Protein AF-0000000066324203 (afdb_homodimer)

InterPro domains:
  IPR049973 STY0301-like [NF042415] (5-132)

Nearest PDB structures (foldseek):
  3k44-assembly4_D  TM=3.361E-01  e=8.689E+00  Drosophila melanogaster
  5fgo-assembly3_F  TM=3.569E-01  e=8.234E+00  Drosophila melanogaster
  7ajt-assembly1_UQ  TM=2.286E-01  e=5.074E+00  Saccharomyces cerevisiae S288C
  1y8c-assembly1_A  TM=1.439E-01  e=4.556E+00  Clostridium acetobutylicum ATCC 824
  3k44-assembly4_D  TM=3.361E-01  e=8.680E+00  Drosophila melanogaster

Solvent-accessible surface area (backbone atoms only — not comparable to full-atom values): 17402 Å² total; per-residue (Å²): 134,85,81,77,80,78,79,78,79,79,77,79,75,77,73,72,65,78,76,75,71,77,65,49,65,70,68,67,57,44,45,23,45,30,42,48,63,56,60,91,84,45,45,56,38,62,29,77,33,79,23,44,39,57,50,76,43,41,32,69,44,60,61,74,64,38,71,72,40,95,69,61,63,62,59,73,61,74,43,76,46,77,54,88,55,26,37,39,39,30,38,74,41,60,84,76,60,81,69,47,39,29,40,34,38,35,29,50,71,45,70,31,34,37,32,38,73,55,60,76,79,42,35,36,34,38,39,39,37,44,26,41,99,88,62,47,71,50,92,76,53,94,58,70,58,48,62,44,31,58,136,86,81,77,79,78,80,79,79,80,78,78,75,76,71,73,65,78,75,75,72,76,64,47,66,69,67,68,55,43,46,25,45,30,42,48,62,55,61,9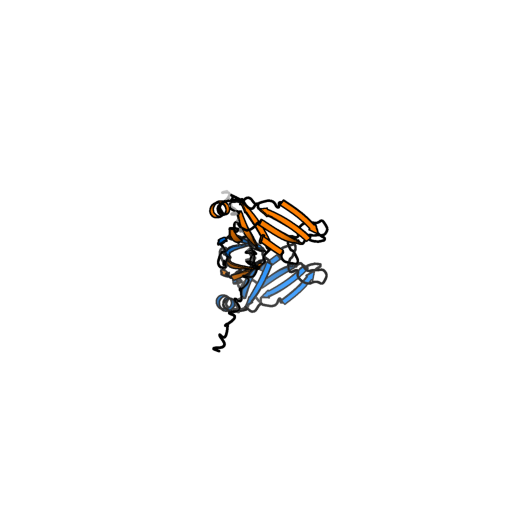2,86,45,45,55,38,62,27,78,32,81,22,44,39,58,48,75,44,40,31,70,44,60,61,73,64,38,70,71,41,97,68,62,64,62,59,74,60,74,44,76,45,75,55,89,55,28,38,37,38,28,38,75,42,58,82,78,60,80,69,48,37,27,42,35,38,35,29,49,72,45,68,32,34,40,34,37,75,53,61,76,77,42,36,35,34,39,38,38,37,44,25,42,97,87,62,47,71,50,92,76,54,95,58,69,56,49,61,45,28,58

Foldseek 3Di:
DPPPPPPPDPPPPPPPPPPPQPKDDDDQKDWDWAWDDDDPPDDDDIDIDIWGWADKFKAWADPVVQVPDPHGDGDAFPDWDDDQQKIKGKHFDDLPDPIKMKMWIDTPPDPDIDMDTDDSSWTMKMKMAGHDPVRHGDPDDPDHIDIMID/DPPPPPPPPPPPPPPPPPPPQPKDDDDQKDWDWAWDDDDPPDDDDIDIDIWGWADKFKAWADPVVQVPDPHGDGDAFPDWDDDQQKIKGKHFDDLPDPIKMKMWIDTPPDPDIDMDTDDSSWTMKMKMAGHDPVRHGDPDDPDHIDIMID

Structure (mmCIF, N/CA/C/O backbone):
data_AF-0000000066324203-model_v1
#
loop_
_entity.id
_entity.type
_entity.pdbx_description
1 polymer "Uncharacterized 16.3 kDa protein in trpG 5'region"
#
loop_
_atom_site.group_PDB
_atom_site.id
_atom_site.type_symbol
_atom_site.label_atom_id
_atom_site.label_alt_id
_atom_site.label_comp_id
_atom_site.label_asym_id
_atom_site.label_entity_id
_atom_site.label_seq_id
_atom_site.pdbx_PDB_ins_code
_atom_site.Cartn_x
_atom_site.Cartn_y
_atom_site.Cartn_z
_atom_site.occupancy
_atom_site.B_iso_or_equiv
_atom_site.auth_seq_id
_atom_site.auth_comp_id
_atom_site.auth_asym_id
_atom_site.auth_atom_id
_atom_site.pdbx_PDB_model_num
ATOM 1 N N . MET A 1 1 ? 16.125 84.5 -13.047 1 41.75 1 MET A N 1
ATOM 2 C CA . MET A 1 1 ? 15.219 83.625 -12.289 1 41.75 1 MET A CA 1
ATOM 3 C C . MET A 1 1 ? 15.516 82.125 -12.531 1 41.75 1 MET A C 1
ATOM 5 O O . MET A 1 1 ? 15.422 81.688 -13.664 1 41.75 1 MET A O 1
ATOM 9 N N . LEU A 1 2 ? 16.5 81.562 -11.719 1 54.34 2 LEU A N 1
ATOM 10 C CA . LEU A 1 2 ? 17 80.188 -11.695 1 54.34 2 LEU A CA 1
ATOM 11 C C . LEU A 1 2 ? 15.898 79.188 -11.312 1 54.34 2 LEU A C 1
ATOM 13 O O . LEU A 1 2 ? 15.297 79.312 -10.242 1 54.34 2 LEU A O 1
ATOM 17 N N . ARG A 1 3 ? 15.188 78.625 -12.352 1 59.28 3 ARG A N 1
ATOM 18 C CA . ARG A 1 3 ? 14.164 77.625 -12.148 1 59.28 3 ARG A CA 1
ATOM 19 C C . ARG A 1 3 ? 14.742 76.375 -11.422 1 59.28 3 ARG A C 1
ATOM 21 O O . ARG A 1 3 ? 15.711 75.812 -11.891 1 59.28 3 ARG A O 1
ATOM 28 N N . THR A 1 4 ? 14.641 76.312 -10.055 1 63.25 4 THR A N 1
ATOM 29 C CA . THR A 1 4 ? 15 75.188 -9.242 1 63.25 4 THR A CA 1
ATOM 30 C C . THR A 1 4 ? 14.172 73.938 -9.656 1 63.25 4 THR A C 1
ATOM 32 O O . THR A 1 4 ? 12.938 74 -9.602 1 63.25 4 THR A O 1
ATOM 35 N N . LEU A 1 5 ? 14.695 73.125 -10.492 1 61.81 5 LEU A N 1
ATOM 36 C CA . LEU A 1 5 ? 14.078 71.812 -10.836 1 61.81 5 LEU A CA 1
ATOM 37 C C . LEU A 1 5 ? 13.961 70.938 -9.602 1 61.81 5 LEU A C 1
ATOM 39 O O . LEU A 1 5 ? 14.977 70.562 -9.008 1 61.81 5 LEU A O 1
ATOM 43 N N . ILE A 1 6 ? 12.766 71 -8.953 1 60.78 6 ILE A N 1
ATOM 44 C CA . ILE A 1 6 ? 12.5 70.125 -7.832 1 60.78 6 ILE A CA 1
ATOM 45 C C . ILE A 1 6 ? 12.391 68.688 -8.328 1 60.78 6 ILE A C 1
ATOM 47 O O . ILE A 1 6 ? 11.531 68.375 -9.141 1 60.78 6 ILE A O 1
ATOM 51 N N . LEU A 1 7 ? 13.469 67.938 -8.234 1 60.72 7 LEU A N 1
ATOM 52 C CA . LEU A 1 7 ? 13.469 66.5 -8.484 1 60.72 7 LEU A CA 1
ATOM 53 C C . LEU A 1 7 ? 12.578 65.75 -7.484 1 60.72 7 LEU A C 1
ATOM 55 O O . LEU A 1 7 ? 12.859 65.75 -6.285 1 60.72 7 LEU A O 1
ATOM 59 N N . LEU A 1 8 ? 11.273 65.625 -7.906 1 59.91 8 LEU A N 1
ATOM 60 C CA . LEU A 1 8 ? 10.352 64.75 -7.117 1 59.91 8 LEU A CA 1
ATOM 61 C C . LEU A 1 8 ? 10.805 63.312 -7.102 1 59.91 8 LEU A C 1
ATOM 63 O O . LEU A 1 8 ? 10.805 62.656 -8.141 1 59.91 8 LEU A O 1
ATOM 67 N N . THR A 1 9 ? 11.547 62.875 -6.102 1 60.75 9 THR A N 1
ATOM 68 C CA . THR A 1 9 ? 11.906 61.469 -5.887 1 60.75 9 THR A CA 1
ATOM 69 C C . THR A 1 9 ? 10.68 60.656 -5.469 1 60.75 9 THR A C 1
ATOM 71 O O . THR A 1 9 ? 10.062 60.938 -4.441 1 60.75 9 THR A O 1
ATOM 74 N N . LEU A 1 10 ? 9.977 60.031 -6.461 1 58.22 10 LEU A N 1
ATOM 75 C CA . LEU A 1 10 ? 8.93 59.062 -6.172 1 58.22 10 LEU A CA 1
ATOM 76 C C . LEU A 1 10 ? 9.484 57.875 -5.359 1 58.22 10 LEU A C 1
ATOM 78 O O . LEU A 1 10 ? 10.32 57.125 -5.852 1 58.22 10 LEU A O 1
ATOM 82 N N . LEU A 1 11 ? 9.297 57.875 -4.012 1 56.56 11 LEU A N 1
ATOM 83 C CA . LEU A 1 11 ? 9.625 56.75 -3.172 1 56.56 11 LEU A CA 1
ATOM 84 C C . LEU A 1 11 ? 8.68 55.562 -3.447 1 56.56 11 LEU A C 1
ATOM 86 O O . LEU A 1 11 ? 7.48 55.656 -3.168 1 56.56 11 LEU A O 1
ATOM 90 N N . ILE A 1 12 ? 8.953 54.656 -4.387 1 57 12 ILE A N 1
ATOM 91 C CA . ILE A 1 12 ? 8.188 53.406 -4.543 1 57 12 ILE A CA 1
ATOM 92 C C . ILE A 1 12 ? 8.312 52.562 -3.277 1 57 12 ILE A C 1
ATOM 94 O O . ILE A 1 12 ? 9.398 52.094 -2.949 1 57 12 ILE A O 1
ATOM 98 N N . THR A 1 13 ? 7.41 52.781 -2.289 1 54.47 13 THR A N 1
ATOM 99 C CA . THR A 1 13 ? 7.34 51.844 -1.173 1 54.47 13 THR A CA 1
ATOM 100 C C . THR A 1 13 ? 6.984 50.438 -1.663 1 54.47 13 THR A C 1
ATOM 102 O O . THR A 1 13 ? 5.957 50.25 -2.32 1 54.47 13 THR A O 1
ATOM 105 N N . ALA A 1 14 ? 7.953 49.562 -1.858 1 55.38 14 ALA A N 1
ATOM 106 C CA . ALA A 1 14 ? 7.676 48.156 -2.07 1 55.38 14 ALA A CA 1
ATOM 107 C C . ALA A 1 14 ? 6.805 47.594 -0.953 1 55.38 14 ALA A C 1
ATOM 109 O O . ALA A 1 14 ? 7.234 47.5 0.201 1 55.38 14 ALA A O 1
ATOM 110 N N . THR A 1 15 ? 5.477 47.688 -1.023 1 52.66 15 THR A N 1
ATOM 111 C CA . THR A 1 15 ? 4.621 46.969 -0.102 1 52.66 15 THR A CA 1
ATOM 112 C C . THR A 1 15 ? 5.059 45.5 -0.015 1 52.66 15 THR A C 1
ATOM 114 O O . THR A 1 15 ? 5.219 44.844 -1.039 1 52.66 15 THR A O 1
ATOM 117 N N . ALA A 1 16 ? 5.852 45.156 0.931 1 50.25 16 ALA A N 1
ATOM 118 C CA . ALA A 1 16 ? 6.047 43.75 1.198 1 50.25 16 ALA A CA 1
ATOM 119 C C . ALA A 1 16 ? 4.719 43 1.176 1 50.25 16 ALA A C 1
ATOM 121 O O . ALA A 1 16 ? 3.756 43.406 1.826 1 50.25 16 ALA A O 1
ATOM 122 N N . GLY A 1 17 ? 4.309 42.469 0.03 1 45.31 17 GLY A N 1
ATOM 123 C CA . GLY A 1 17 ? 3.131 41.625 0.058 1 45.31 17 GLY A CA 1
ATOM 124 C C . GLY A 1 17 ? 2.965 40.875 1.369 1 45.31 17 GLY A C 1
ATOM 125 O O . GLY A 1 17 ? 3.906 40.781 2.16 1 45.31 17 GLY A O 1
ATOM 126 N N . PRO A 1 18 ? 1.696 40.844 1.925 1 46.03 18 PRO A N 1
ATOM 127 C CA . PRO A 1 18 ? 1.476 40.125 3.166 1 46.03 18 PRO A CA 1
ATOM 128 C C . PRO A 1 18 ? 2.443 38.938 3.334 1 46.03 18 PRO A C 1
ATOM 130 O O . PRO A 1 18 ? 2.908 38.375 2.342 1 46.03 18 PRO A O 1
ATOM 133 N N . ALA A 1 19 ? 3.271 38.938 4.277 1 45.44 19 ALA A N 1
ATOM 134 C CA . ALA A 1 19 ? 4.055 37.75 4.656 1 45.44 19 ALA A CA 1
ATOM 135 C C . ALA A 1 19 ? 3.273 36.469 4.395 1 45.44 19 ALA A C 1
ATOM 137 O O . ALA A 1 19 ? 2.154 36.312 4.887 1 45.44 19 ALA A O 1
ATOM 138 N N . LEU A 1 20 ? 3.197 35.781 3.238 1 45.25 20 LEU A N 1
ATOM 139 C CA . LEU A 1 20 ? 2.598 34.469 2.973 1 45.25 20 LEU A CA 1
ATOM 140 C C . LEU A 1 20 ? 2.602 33.625 4.227 1 45.25 20 LEU A C 1
ATOM 142 O O . LEU A 1 20 ? 3.652 33.406 4.832 1 45.25 20 LEU A O 1
ATOM 146 N N . ALA A 1 21 ? 1.729 33.875 5.227 1 52.97 21 ALA A N 1
ATOM 147 C CA . ALA A 1 21 ? 1.552 33 6.367 1 52.97 21 ALA A CA 1
ATOM 148 C C . ALA A 1 21 ? 2.01 31.578 6.031 1 52.97 21 ALA A C 1
ATOM 150 O O . ALA A 1 21 ? 1.783 31.094 4.918 1 52.97 21 ALA A O 1
ATOM 151 N N . ASN A 1 22 ? 3.121 31.031 6.656 1 71.62 22 ASN A N 1
ATOM 152 C CA . ASN A 1 22 ? 3.814 29.781 6.426 1 71.62 22 ASN A CA 1
ATOM 153 C C . ASN A 1 22 ? 2.857 28.594 6.496 1 71.62 22 ASN A C 1
ATOM 155 O O . ASN A 1 22 ? 2.324 28.281 7.562 1 71.62 22 ASN A O 1
ATOM 159 N N . GLU A 1 23 ? 2.117 28.281 5.465 1 92.5 23 GLU A N 1
ATOM 160 C CA . GLU A 1 23 ? 1.216 27.156 5.297 1 92.5 23 GLU A CA 1
ATOM 161 C C . GLU A 1 23 ? 1.974 25.828 5.367 1 92.5 23 GLU A C 1
ATOM 163 O O . GLU A 1 23 ? 3.102 25.719 4.879 1 92.5 23 GLU A O 1
ATOM 168 N N . VAL A 1 24 ? 1.414 25.016 6.219 1 96.62 24 VAL A N 1
ATOM 169 C CA . VAL A 1 24 ? 1.969 23.656 6.277 1 96.62 24 VAL A CA 1
ATOM 170 C C . VAL A 1 24 ? 1.002 22.672 5.625 1 96.62 24 VAL A C 1
ATOM 172 O O . VAL A 1 24 ? -0.178 22.625 5.977 1 96.62 24 VAL A O 1
ATOM 175 N N . ARG A 1 25 ? 1.494 21.984 4.648 1 97.25 25 ARG A N 1
ATOM 176 C CA . ARG A 1 25 ? 0.767 20.922 3.959 1 97.25 25 ARG A CA 1
ATOM 177 C C . ARG A 1 25 ? 1.578 19.641 3.932 1 97.25 25 ARG A C 1
ATOM 179 O O . ARG A 1 25 ? 2.809 19.672 3.992 1 97.25 25 ARG A O 1
ATOM 186 N N . CYS A 1 26 ? 0.817 18.609 3.832 1 98 26 CYS A N 1
ATOM 187 C CA . CYS A 1 26 ? 1.506 17.344 3.635 1 98 26 CYS A CA 1
ATOM 188 C C . CYS A 1 26 ? 1.824 17.125 2.16 1 98 26 CYS A C 1
ATOM 190 O O . CYS A 1 26 ? 1.037 17.484 1.288 1 98 26 CYS A O 1
ATOM 192 N N . PRO A 1 27 ? 3.045 16.5 1.92 1 97.81 27 PRO A N 1
ATOM 193 C CA . PRO A 1 27 ? 3.258 16.062 0.537 1 97.81 27 PRO A CA 1
ATOM 194 C C . PRO A 1 27 ? 2.131 15.172 0.016 1 97.81 27 PRO A C 1
ATOM 196 O O . PRO A 1 27 ? 1.605 14.344 0.759 1 97.81 27 PRO A O 1
ATOM 199 N N . ALA A 1 28 ? 1.828 15.32 -1.282 1 97.12 28 ALA A N 1
ATOM 200 C CA . ALA A 1 28 ? 0.691 14.625 -1.876 1 97.12 28 ALA A CA 1
ATOM 201 C C . ALA A 1 28 ? 0.961 13.125 -1.979 1 97.12 28 ALA A C 1
ATOM 203 O O . ALA A 1 28 ? 0.028 12.32 -2.07 1 97.12 28 ALA A O 1
ATOM 204 N N . SER A 1 29 ? 2.256 12.82 -2.061 1 97.88 29 SER A N 1
ATOM 205 C CA . SER A 1 29 ? 2.648 11.414 -2.168 1 97.88 29 SER A CA 1
ATOM 206 C C . SER A 1 29 ? 3.945 11.148 -1.414 1 97.88 29 SER A C 1
ATOM 208 O O . SER A 1 29 ? 4.742 12.062 -1.19 1 97.88 29 SER A O 1
ATOM 210 N N . LEU A 1 30 ? 4.102 9.922 -0.991 1 98.44 30 LEU A N 1
ATOM 211 C CA . LEU A 1 30 ? 5.312 9.453 -0.33 1 98.44 30 LEU A CA 1
ATOM 212 C C . LEU A 1 30 ? 6 8.367 -1.159 1 98.44 30 LEU A C 1
ATOM 214 O O . LEU A 1 30 ? 5.391 7.348 -1.481 1 98.44 30 LEU A O 1
ATOM 218 N N . THR A 1 31 ? 7.172 8.625 -1.515 1 98.56 31 THR A N 1
ATOM 219 C CA . THR A 1 31 ? 7.992 7.586 -2.135 1 98.56 31 THR A CA 1
ATOM 220 C C . THR A 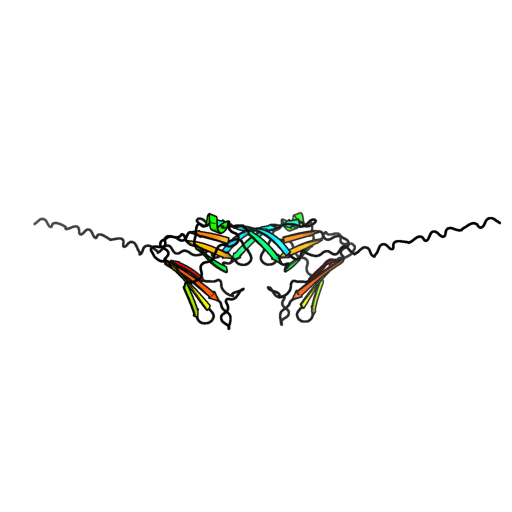1 31 ? 8.633 6.695 -1.073 1 98.56 31 THR A C 1
ATOM 222 O O . THR A 1 31 ? 9.242 7.191 -0.125 1 98.56 31 THR A O 1
ATOM 225 N N . VAL A 1 32 ? 8.438 5.395 -1.267 1 98.69 32 VAL A N 1
ATOM 226 C CA . VAL A 1 32 ? 8.953 4.441 -0.289 1 98.69 32 VAL A CA 1
ATOM 227 C C . VAL A 1 32 ? 9.805 3.385 -0.992 1 98.69 32 VAL A C 1
ATOM 229 O O . VAL A 1 32 ? 9.375 2.803 -1.992 1 98.69 32 VAL A O 1
ATOM 232 N N . GLN A 1 33 ? 11.055 3.217 -0.488 1 98.62 33 GLN A N 1
ATOM 233 C CA . GLN A 1 33 ? 11.789 2.014 -0.859 1 98.62 33 GLN A CA 1
ATOM 234 C C . GLN A 1 33 ? 11.25 0.789 -0.13 1 98.62 33 GLN A C 1
ATOM 236 O O . GLN A 1 33 ? 11.352 0.694 1.096 1 98.62 33 GLN A O 1
ATOM 241 N N . ALA A 1 34 ? 10.68 -0.123 -0.916 1 98.75 34 ALA A N 1
ATOM 242 C CA . ALA A 1 34 ? 10.047 -1.315 -0.361 1 98.75 34 ALA A CA 1
ATOM 243 C C . ALA A 1 34 ? 10.969 -2.523 -0.453 1 98.75 34 ALA A C 1
ATOM 245 O O . ALA A 1 34 ? 11.258 -3.014 -1.548 1 98.75 34 ALA A O 1
ATOM 246 N N . GLN A 1 35 ? 11.398 -3.025 0.729 1 98.56 35 GLN A N 1
ATOM 247 C CA . GLN A 1 35 ? 12.266 -4.191 0.805 1 98.56 35 GLN A CA 1
ATOM 248 C C . GLN A 1 35 ? 11.523 -5.402 1.362 1 98.56 35 GLN A C 1
ATOM 250 O O . GLN A 1 35 ? 11.297 -5.496 2.57 1 98.56 35 GLN A O 1
ATOM 255 N N . PRO A 1 36 ? 11.203 -6.332 0.422 1 98.69 36 PRO A N 1
ATOM 256 C CA . PRO A 1 36 ? 10.438 -7.488 0.898 1 98.69 36 PRO A CA 1
ATOM 257 C C . PRO A 1 36 ? 11.305 -8.492 1.661 1 98.69 36 PRO A C 1
ATOM 259 O O . PRO A 1 36 ? 12.477 -8.688 1.323 1 98.69 36 PRO A O 1
ATOM 262 N N . GLU A 1 37 ? 10.656 -9.031 2.666 1 97.19 37 GLU A N 1
ATOM 263 C CA . GLU A 1 37 ? 11.227 -10.203 3.32 1 97.19 37 GLU A CA 1
ATOM 264 C C . GLU A 1 37 ? 10.836 -11.484 2.588 1 97.19 37 GLU A C 1
ATOM 266 O O . GLU A 1 37 ? 9.68 -11.664 2.207 1 97.19 37 GLU A O 1
ATOM 271 N N . ALA A 1 38 ? 11.852 -12.289 2.309 1 91.62 38 ALA A N 1
ATOM 272 C CA . ALA A 1 38 ? 11.562 -13.492 1.526 1 91.62 38 ALA A CA 1
ATOM 273 C C . ALA A 1 38 ? 11.625 -14.742 2.396 1 91.62 38 ALA A C 1
ATOM 275 O O . ALA A 1 38 ? 12.633 -14.984 3.066 1 91.62 38 ALA A O 1
ATOM 276 N N . PRO A 1 39 ? 10.477 -15.438 2.443 1 87.94 39 PRO A N 1
ATOM 277 C CA . PRO A 1 39 ? 10.617 -16.766 3.049 1 87.94 39 PRO A CA 1
ATOM 278 C C . PRO A 1 39 ? 11.578 -17.672 2.273 1 87.94 39 PRO A C 1
ATOM 280 O O . PRO A 1 39 ? 11.961 -17.344 1.146 1 87.94 39 PRO A O 1
ATOM 283 N N . GLY A 1 40 ? 12.047 -18.781 2.869 1 88.06 40 GLY A N 1
ATOM 284 C CA . GLY A 1 40 ? 12.953 -19.719 2.219 1 88.06 40 GLY A CA 1
ATOM 285 C C . GLY A 1 40 ? 12.461 -20.188 0.867 1 88.06 40 GLY A C 1
ATOM 286 O O . GLY A 1 40 ? 11.266 -20.422 0.691 1 88.06 40 GLY A O 1
ATOM 287 N N . GLY A 1 41 ? 13.289 -20.203 -0.15 1 91.69 41 GLY A N 1
ATOM 288 C CA . GLY A 1 41 ? 13 -20.703 -1.486 1 91.69 41 GLY A CA 1
ATOM 289 C C . GLY A 1 41 ? 12.562 -19.609 -2.443 1 91.69 41 GLY A C 1
ATOM 290 O O . GLY A 1 41 ? 12.586 -19.797 -3.66 1 91.69 41 GLY A O 1
ATOM 291 N N . TRP A 1 42 ? 12.094 -18.531 -1.901 1 97.19 42 TRP A N 1
ATOM 292 C CA . TRP A 1 42 ? 11.617 -17.438 -2.727 1 97.19 42 TRP A CA 1
ATOM 293 C C . TRP A 1 42 ? 12.719 -16.406 -2.957 1 97.19 42 TRP A C 1
ATOM 295 O O . TRP A 1 42 ? 13.578 -16.203 -2.094 1 97.19 42 TRP A O 1
ATOM 305 N N . SER A 1 43 ? 12.672 -15.781 -4.09 1 97.38 43 SER A N 1
ATOM 306 C CA . SER A 1 43 ? 13.523 -14.633 -4.383 1 97.38 43 SER A CA 1
ATOM 307 C C . SER A 1 43 ? 12.75 -13.328 -4.242 1 97.38 43 SER A C 1
ATOM 309 O O . SER A 1 43 ? 11.742 -13.117 -4.922 1 97.38 43 SER A O 1
ATOM 311 N N . PRO A 1 44 ? 13.227 -12.477 -3.355 1 98.19 44 PRO A N 1
ATOM 312 C CA . PRO A 1 44 ? 12.57 -11.18 -3.213 1 98.19 44 PRO A CA 1
ATOM 313 C C . PRO A 1 44 ? 13.039 -10.164 -4.25 1 98.19 44 PRO A C 1
ATOM 315 O O . PRO A 1 44 ? 14.219 -10.133 -4.602 1 98.19 44 PRO A O 1
ATOM 318 N N . TYR A 1 45 ? 12.141 -9.391 -4.695 1 97.56 45 TYR A N 1
ATOM 319 C CA . TYR A 1 45 ? 12.477 -8.281 -5.582 1 97.56 45 TYR A CA 1
ATOM 320 C C . TYR A 1 45 ? 11.938 -6.965 -5.035 1 97.56 45 TYR A C 1
ATOM 322 O O . TYR A 1 45 ? 10.727 -6.75 -4.996 1 97.56 45 TYR A O 1
ATOM 330 N N . PRO A 1 46 ? 12.852 -6.082 -4.598 1 97.81 46 PRO A N 1
ATOM 331 C CA . PRO A 1 46 ? 12.445 -4.777 -4.078 1 97.81 46 PRO A CA 1
ATOM 332 C C . PRO A 1 46 ? 11.875 -3.861 -5.16 1 97.81 46 PRO A C 1
ATOM 334 O O . PRO A 1 46 ? 12.023 -4.141 -6.352 1 97.81 46 PRO A O 1
ATOM 337 N N . ALA A 1 47 ? 11.203 -2.82 -4.652 1 97.69 47 ALA A N 1
ATOM 338 C CA . ALA A 1 47 ? 10.633 -1.846 -5.574 1 97.69 47 ALA A CA 1
ATOM 339 C C . ALA A 1 47 ? 10.492 -0.478 -4.914 1 97.69 47 ALA A C 1
ATOM 341 O O . ALA A 1 47 ? 10.719 -0.338 -3.709 1 97.69 47 ALA A O 1
ATOM 342 N N . LYS A 1 48 ? 10.273 0.498 -5.773 1 98.06 48 LYS A N 1
ATOM 343 C CA . LYS A 1 48 ? 9.891 1.831 -5.316 1 98.06 48 LYS A CA 1
ATOM 344 C C . LYS A 1 48 ? 8.383 2.043 -5.43 1 98.06 48 LYS A C 1
ATOM 346 O O . LYS A 1 48 ? 7.828 1.987 -6.527 1 98.06 48 LYS A O 1
ATOM 351 N N . ASP A 1 49 ? 7.812 2.232 -4.266 1 98.62 49 ASP A N 1
ATOM 352 C CA . ASP A 1 49 ? 6.371 2.461 -4.223 1 98.62 49 ASP A CA 1
ATOM 353 C C . ASP A 1 49 ? 6.055 3.949 -4.105 1 98.62 49 ASP A C 1
ATOM 355 O O . ASP A 1 49 ? 6.863 4.723 -3.582 1 98.62 49 ASP A O 1
ATOM 359 N N . GLN A 1 50 ? 4.895 4.277 -4.621 1 98.38 50 GLN A N 1
ATOM 360 C CA . GLN A 1 50 ? 4.285 5.582 -4.41 1 98.38 50 GLN A CA 1
ATOM 361 C C . GLN A 1 50 ? 2.963 5.461 -3.656 1 98.38 50 GLN A C 1
ATOM 363 O O . GLN A 1 50 ? 2.057 4.746 -4.094 1 98.38 50 GLN A O 1
ATOM 368 N N . HIS A 1 51 ? 2.881 6.176 -2.541 1 98 51 HIS A N 1
ATOM 369 C CA . HIS A 1 51 ? 1.688 6.105 -1.704 1 98 51 HIS A CA 1
ATOM 370 C C . HIS A 1 51 ? 1.036 7.477 -1.56 1 98 51 HIS A C 1
ATOM 372 O O . HIS A 1 51 ? 1.702 8.453 -1.198 1 98 51 HIS A O 1
ATOM 378 N N . ALA A 1 52 ? -0.237 7.551 -1.769 1 97.88 52 ALA A N 1
ATOM 379 C CA . ALA A 1 52 ? -0.962 8.82 -1.758 1 97.88 52 ALA A CA 1
ATOM 380 C C . ALA A 1 52 ? -1.244 9.273 -0.33 1 97.88 52 ALA A C 1
ATOM 382 O O . ALA A 1 52 ? -1.441 8.453 0.566 1 97.88 52 ALA A O 1
ATOM 383 N N . PHE A 1 53 ? -1.299 10.555 -0.203 1 98.31 53 PHE A N 1
ATOM 384 C CA . PHE A 1 53 ? -1.694 11.148 1.069 1 98.31 53 PHE A CA 1
ATOM 385 C C . PHE A 1 53 ? -3.062 10.633 1.504 1 98.31 53 PHE A C 1
ATOM 387 O O . PHE A 1 53 ? -3.986 10.555 0.693 1 98.31 53 PHE A O 1
ATOM 394 N N . ALA A 1 54 ? -3.117 10.328 2.848 1 97.62 54 ALA A N 1
ATOM 395 C CA . ALA A 1 54 ? -4.355 9.695 3.297 1 97.62 54 ALA A CA 1
ATOM 396 C C . ALA A 1 54 ? -4.906 10.391 4.543 1 97.62 54 ALA A C 1
ATOM 398 O O . ALA A 1 54 ? -6.07 10.203 4.898 1 97.62 54 ALA A O 1
ATOM 399 N N . GLY A 1 55 ? -4.039 11.133 5.242 1 97.44 55 GLY A N 1
ATOM 400 C CA . GLY A 1 55 ? -4.539 11.82 6.426 1 97.44 55 GLY A CA 1
ATOM 401 C C . GLY A 1 55 ? -3.436 12.312 7.34 1 97.44 55 GLY A C 1
ATOM 402 O O . GLY A 1 55 ? -2.254 12.25 6.988 1 97.44 55 GLY A O 1
ATOM 403 N N . VAL A 1 56 ? -3.936 12.836 8.555 1 98.19 56 VAL A N 1
ATOM 404 C CA . VAL A 1 56 ? -2.953 13.43 9.453 1 98.19 56 VAL A CA 1
ATOM 405 C C . VAL A 1 56 ? -3.232 12.992 10.891 1 98.19 56 VAL A C 1
ATOM 407 O O . VAL A 1 56 ? -4.344 12.555 11.203 1 98.19 56 VAL A O 1
ATOM 410 N N . THR A 1 57 ? -2.211 13.094 11.641 1 97.69 57 THR A N 1
ATOM 411 C CA . THR A 1 57 ? -2.287 13.055 13.094 1 97.69 57 THR A CA 1
ATOM 412 C C . THR A 1 57 ? -1.523 14.234 13.703 1 97.69 57 THR A C 1
ATOM 414 O O . THR A 1 57 ? -0.378 14.492 13.328 1 97.69 57 THR A O 1
ATOM 417 N N . LEU A 1 58 ? -2.197 14.914 14.531 1 98.12 58 LEU A N 1
ATOM 418 C CA . LEU A 1 58 ? -1.528 15.953 15.297 1 98.12 58 LEU A CA 1
ATOM 419 C C . LEU A 1 58 ? -1.221 15.477 16.703 1 98.12 58 LEU A C 1
ATOM 421 O O . LEU A 1 58 ? -2.07 14.867 17.359 1 98.12 58 LEU A O 1
ATOM 425 N N . VAL A 1 59 ? -0.04 15.773 17.141 1 97.75 59 VAL A N 1
ATOM 426 C CA . VAL A 1 59 ? 0.408 15.266 18.422 1 97.75 59 VAL A CA 1
ATOM 427 C C . VAL A 1 59 ? 1.063 16.391 19.219 1 97.75 59 VAL A C 1
ATOM 429 O O . VAL A 1 59 ? 1.811 17.203 18.672 1 97.75 59 VAL A O 1
ATOM 432 N N . GLU A 1 60 ? 0.727 16.391 20.422 1 95.75 60 GLU A N 1
ATOM 433 C CA . GLU A 1 60 ? 1.384 17.328 21.328 1 95.75 60 GLU A CA 1
ATOM 434 C C . GLU A 1 60 ? 2.582 16.688 22.016 1 95.75 60 GLU A C 1
ATOM 436 O O . GLU A 1 60 ? 2.521 15.523 22.422 1 95.75 60 GLU A O 1
ATOM 441 N N . GLY A 1 61 ? 3.635 17.438 22.188 1 95 61 GLY A N 1
ATOM 442 C CA . GLY A 1 61 ? 4.816 16.953 22.891 1 95 61 GLY A CA 1
ATOM 443 C C . GLY A 1 61 ? 6.062 16.938 22.016 1 95 61 GLY A C 1
ATOM 444 O O . GLY A 1 61 ? 6.031 17.406 20.875 1 95 61 GLY A O 1
ATOM 445 N N . ASP A 1 62 ? 7.145 16.5 22.609 1 95.44 62 ASP A N 1
ATOM 446 C CA . ASP A 1 62 ? 8.414 16.375 21.891 1 95.44 62 ASP A CA 1
ATOM 447 C C . ASP A 1 62 ? 8.336 15.258 20.844 1 95.44 62 ASP A C 1
ATOM 449 O O . ASP A 1 62 ? 8.023 14.109 21.172 1 95.44 62 ASP A O 1
ATOM 453 N N . ARG A 1 63 ? 8.57 15.578 19.641 1 96.44 63 ARG A N 1
ATOM 454 C CA . ARG A 1 63 ? 8.391 14.641 18.531 1 96.44 63 ARG A CA 1
ATOM 455 C C . ARG A 1 63 ? 9.258 13.398 18.719 1 96.44 63 ARG A C 1
ATOM 457 O O . ARG A 1 63 ? 8.773 12.273 18.578 1 96.44 63 ARG A O 1
ATOM 464 N N . ALA A 1 64 ? 10.539 13.586 19.047 1 94.81 64 ALA A N 1
ATOM 465 C CA . ALA A 1 64 ? 11.445 12.453 19.188 1 94.81 64 ALA A CA 1
ATOM 466 C C . ALA A 1 64 ? 10.938 11.477 20.25 1 94.81 64 ALA A C 1
ATOM 468 O O . ALA A 1 64 ? 10.938 10.258 20.031 1 94.81 64 ALA A O 1
ATOM 469 N N . ALA A 1 65 ? 10.516 12.062 21.312 1 94.31 65 ALA A N 1
ATOM 470 C CA . ALA A 1 65 ? 10.008 11.242 22.422 1 94.31 65 ALA A CA 1
ATOM 471 C C . ALA A 1 65 ? 8.711 10.547 22.031 1 94.31 65 ALA A C 1
ATOM 473 O O . ALA A 1 65 ? 8.539 9.352 22.281 1 94.31 65 ALA A O 1
ATOM 474 N N . GLN A 1 66 ? 7.824 11.266 21.438 1 95.12 66 GLN A N 1
ATOM 475 C CA . GLN A 1 66 ? 6.508 10.742 21.094 1 95.12 66 GLN A CA 1
ATOM 476 C C . GLN A 1 66 ? 6.598 9.68 20 1 95.12 66 GLN A C 1
ATOM 478 O O . GLN A 1 66 ? 5.871 8.688 20.031 1 95.12 66 GLN A O 1
ATOM 483 N N . MET A 1 67 ? 7.48 9.844 19.031 1 94.88 67 MET A N 1
ATOM 484 C CA . MET A 1 67 ? 7.594 8.914 17.906 1 94.88 67 MET A CA 1
ATOM 485 C C . MET A 1 67 ? 8.297 7.633 18.344 1 94.88 67 MET A C 1
ATOM 487 O O . MET A 1 67 ? 8.219 6.617 17.641 1 94.88 67 MET A O 1
ATOM 491 N N . ALA A 1 68 ? 8.969 7.676 19.469 1 92.69 68 ALA A N 1
ATOM 492 C CA . ALA A 1 68 ? 9.609 6.484 20.016 1 92.69 68 ALA A CA 1
ATOM 493 C C . ALA A 1 68 ? 8.617 5.664 20.844 1 92.69 68 ALA A C 1
ATOM 495 O O . ALA A 1 68 ? 8.875 4.496 21.141 1 92.69 68 ALA A O 1
ATOM 496 N N . ALA A 1 69 ? 7.531 6.344 21.125 1 88.06 69 ALA A N 1
ATOM 497 C CA . ALA A 1 69 ? 6.484 5.66 21.875 1 88.06 69 ALA A CA 1
ATOM 498 C C . ALA A 1 69 ? 5.633 4.785 20.969 1 88.06 69 ALA A C 1
ATOM 500 O O . ALA A 1 69 ? 5.531 5.043 19.766 1 88.06 69 ALA A O 1
ATOM 501 N N . PRO A 1 70 ? 4.949 3.758 21.516 1 83 70 PRO A N 1
ATOM 502 C CA . PRO A 1 70 ? 4.156 2.848 20.688 1 83 70 PRO A CA 1
ATOM 503 C C . PRO A 1 70 ? 2.99 3.549 20 1 83 70 PRO A C 1
ATOM 505 O O . PRO A 1 70 ? 2.68 3.242 18.844 1 83 70 PRO A O 1
ATOM 508 N N . ALA A 1 71 ? 2.332 4.445 20.766 1 80.62 71 ALA A N 1
ATOM 509 C CA . ALA A 1 71 ? 1.192 5.145 20.172 1 80.62 71 ALA A CA 1
ATOM 510 C C . ALA A 1 71 ? 1.18 6.613 20.578 1 80.62 71 ALA A C 1
ATOM 512 O O . ALA A 1 71 ? 0.725 6.961 21.672 1 80.62 71 ALA A O 1
ATOM 513 N N . PRO A 1 72 ? 1.723 7.379 19.656 1 85.31 72 PRO A N 1
ATOM 514 C CA . PRO A 1 72 ? 1.638 8.797 20 1 85.31 72 PRO A CA 1
ATOM 515 C C . PRO A 1 72 ? 0.2 9.266 20.203 1 85.31 72 PRO A C 1
ATOM 517 O O . PRO A 1 72 ? -0.707 8.836 19.484 1 85.31 72 PRO A O 1
ATOM 520 N N . ALA A 1 73 ? -0.041 10.039 21.266 1 87.94 73 ALA A N 1
ATOM 521 C CA . ALA A 1 73 ? -1.384 10.508 21.594 1 87.94 73 ALA A CA 1
ATOM 522 C C . ALA A 1 73 ? -1.852 11.586 20.625 1 87.94 73 ALA A C 1
ATOM 524 O O . ALA A 1 73 ? -1.401 12.734 20.703 1 87.94 73 ALA A O 1
ATOM 525 N N . ALA A 1 74 ? -2.787 11.227 19.906 1 95.25 74 ALA A N 1
ATOM 526 C CA . ALA A 1 74 ? -3.328 12.141 18.906 1 95.25 74 ALA A CA 1
ATOM 527 C C . ALA A 1 74 ? -4.227 13.195 19.547 1 95.25 74 ALA A C 1
ATOM 529 O O . ALA A 1 74 ? -5.039 12.883 20.406 1 95.25 74 ALA A O 1
ATOM 530 N N . LEU A 1 75 ? -4.082 14.391 19.109 1 97 75 LEU A N 1
ATOM 531 C CA . LEU A 1 75 ? -4.996 15.453 19.516 1 97 75 LEU A CA 1
ATOM 532 C C . LEU A 1 75 ? -6.352 15.289 18.844 1 97 75 LEU A C 1
ATOM 534 O O . LEU A 1 75 ? -6.426 15.031 17.641 1 97 75 LEU A O 1
ATOM 538 N N . GLU A 1 76 ? -7.344 15.445 19.672 1 97.25 76 GLU A N 1
ATOM 539 C CA . GLU A 1 76 ? -8.688 15.477 19.094 1 97.25 76 GLU A CA 1
ATOM 540 C C . GLU A 1 76 ? -8.977 16.828 18.453 1 97.25 76 GLU A C 1
ATOM 542 O O . GLU A 1 76 ? -8.586 17.875 18.984 1 97.25 76 GLU A O 1
ATOM 547 N N . PRO A 1 77 ? -9.719 16.766 17.375 1 97.88 77 PRO A N 1
ATOM 548 C CA . PRO A 1 77 ? -10.125 18.047 16.797 1 97.88 77 PRO A CA 1
ATOM 549 C C . PRO A 1 77 ? -10.984 18.875 17.75 1 97.88 77 PRO A C 1
ATOM 551 O O . PRO A 1 77 ? -11.727 18.312 18.562 1 97.88 77 PRO A O 1
ATOM 554 N N . ASP A 1 78 ? -10.906 20.172 17.609 1 98 78 ASP A N 1
ATOM 555 C CA . ASP A 1 78 ? -11.734 21.062 18.422 1 98 78 ASP A CA 1
ATOM 556 C C . ASP A 1 78 ? -13.141 21.188 17.828 1 98 78 ASP A C 1
ATOM 558 O O . ASP A 1 78 ? -14.102 21.438 18.562 1 98 78 ASP A O 1
ATOM 562 N N . ARG A 1 79 ? -13.203 21.078 16.562 1 96.94 79 ARG A N 1
ATOM 563 C CA . ARG A 1 79 ? -14.477 21.172 15.859 1 96.94 79 ARG A CA 1
ATOM 564 C C . ARG A 1 79 ? -14.578 20.125 14.758 1 96.94 79 ARG A C 1
ATOM 566 O O . ARG A 1 79 ? -13.57 19.75 14.156 1 96.94 79 ARG A O 1
ATOM 573 N N . SER A 1 80 ? -15.758 19.594 14.547 1 96 80 SER A N 1
ATOM 574 C CA . SER A 1 80 ? -16.109 18.734 13.422 1 96 80 SER A CA 1
ATOM 575 C C . SER A 1 80 ? -17.422 19.156 12.789 1 96 80 SER A C 1
ATOM 577 O O . SER A 1 80 ? -18.422 19.344 13.484 1 96 80 SER A O 1
ATOM 579 N N . LEU A 1 81 ? -17.297 19.391 11.523 1 94.44 81 LEU A N 1
ATOM 580 C CA . LEU A 1 81 ? -18.484 19.812 10.789 1 94.44 81 LEU A CA 1
ATOM 581 C C . LEU A 1 81 ? -18.734 18.906 9.594 1 94.44 81 LEU A C 1
ATOM 583 O O . LEU A 1 81 ? -17.812 18.609 8.828 1 94.44 81 LEU A O 1
ATOM 587 N N . ARG A 1 82 ? -19.984 18.516 9.391 1 94.25 82 ARG A N 1
ATOM 588 C CA . ARG A 1 82 ? -20.375 17.75 8.211 1 94.25 82 ARG A CA 1
ATOM 589 C C . ARG A 1 82 ? -21.031 18.656 7.168 1 94.25 82 ARG A C 1
ATOM 591 O O . ARG A 1 82 ? -21.891 19.469 7.5 1 94.25 82 ARG A O 1
ATOM 598 N N . ARG A 1 83 ? -20.547 18.562 6.129 1 92.19 83 ARG A N 1
ATOM 599 C CA . ARG A 1 83 ? -21.094 19.297 4.988 1 92.19 83 ARG A CA 1
ATOM 600 C C . ARG A 1 83 ? -21.297 18.375 3.789 1 92.19 83 ARG A C 1
ATOM 602 O O . ARG A 1 83 ? -20.344 18.062 3.08 1 92.19 83 ARG A O 1
ATOM 609 N N . GLY A 1 84 ? -22.594 17.984 3.525 1 92.06 84 GLY A N 1
ATOM 610 C CA . GLY A 1 84 ? -22.859 17.031 2.457 1 92.06 84 GLY A CA 1
ATOM 611 C C . GLY A 1 84 ? -22.141 15.711 2.664 1 92.06 84 GLY A C 1
ATOM 612 O O . GLY A 1 84 ? -22.359 15.039 3.68 1 92.06 84 GLY A O 1
ATOM 613 N N . ARG A 1 85 ? -21.281 15.375 1.642 1 94.69 85 ARG A N 1
ATOM 614 C CA . ARG A 1 85 ? -20.547 14.109 1.7 1 94.69 85 ARG A CA 1
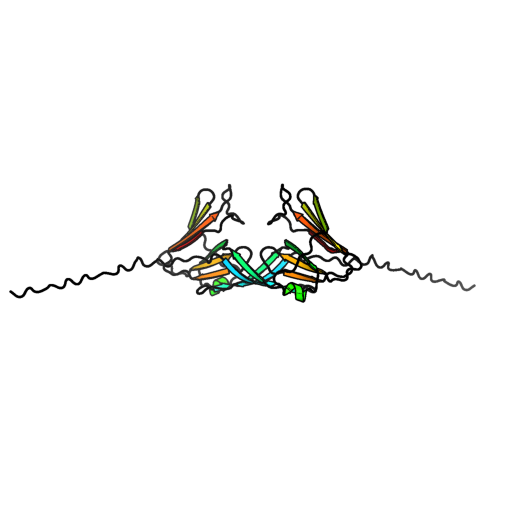ATOM 615 C C . ARG A 1 85 ? -19.125 14.328 2.168 1 94.69 85 ARG A C 1
ATOM 617 O O . ARG A 1 85 ? -18.188 13.711 1.641 1 94.69 85 ARG A O 1
ATOM 624 N N . SER A 1 86 ? -19 15.359 3.027 1 96.75 86 SER A N 1
ATOM 625 C CA . SER A 1 86 ? -17.672 15.648 3.562 1 96.75 86 SER A CA 1
ATOM 626 C C . SER A 1 86 ? -17.734 15.961 5.055 1 96.75 86 SER A C 1
ATOM 628 O O . SER A 1 86 ? -18.766 16.391 5.559 1 96.75 86 SER A O 1
ATOM 630 N N . GLU A 1 87 ? -16.672 15.609 5.676 1 97.12 87 GLU A N 1
ATOM 631 C CA . GLU A 1 87 ? -16.438 16.016 7.059 1 97.12 87 GLU A CA 1
ATOM 632 C C . GLU A 1 87 ? -15.219 16.938 7.164 1 97.12 87 GLU A C 1
ATOM 634 O O . GLU A 1 87 ? -14.164 16.641 6.613 1 97.12 87 GLU A O 1
ATOM 639 N N . ILE A 1 88 ? -15.414 18.062 7.863 1 97.69 88 ILE A N 1
ATOM 640 C CA . ILE A 1 88 ? -14.328 18.984 8.141 1 97.69 88 ILE A CA 1
ATOM 641 C C . ILE A 1 88 ? -13.953 18.922 9.617 1 97.69 88 ILE A C 1
ATOM 643 O O . ILE A 1 88 ? -14.805 19.109 10.484 1 97.69 88 ILE A O 1
ATOM 647 N N . ARG A 1 89 ? -12.711 18.609 9.914 1 98.12 89 ARG A N 1
ATOM 648 C CA . ARG A 1 89 ? -12.188 18.641 11.281 1 98.12 89 ARG A CA 1
ATOM 649 C C . ARG A 1 89 ? -11.148 19.75 11.438 1 98.12 89 ARG A C 1
ATOM 651 O O . ARG A 1 89 ? -10.359 20 10.531 1 98.12 89 ARG A O 1
ATOM 658 N N . GLN A 1 90 ? -11.211 20.328 12.625 1 98.38 90 GLN A N 1
ATOM 659 C CA . GLN A 1 90 ? -10.375 21.5 12.852 1 98.38 90 GLN A CA 1
ATOM 660 C C . GLN A 1 90 ? -9.703 21.453 14.219 1 98.38 90 GLN A C 1
ATOM 662 O O . GLN A 1 90 ? -10.32 21.047 15.203 1 98.38 90 GLN A O 1
ATOM 667 N N . TRP A 1 91 ? -8.469 21.828 14.227 1 98 91 TRP A N 1
ATOM 668 C CA . TRP A 1 91 ? -7.691 22.031 15.445 1 98 91 TRP A CA 1
ATOM 669 C C . TRP A 1 91 ? -7.297 23.5 15.594 1 98 91 TRP A C 1
ATOM 671 O O . TRP A 1 91 ? -6.766 24.109 14.656 1 98 91 TRP A O 1
ATOM 681 N N . ASP A 1 92 ? -7.48 24.047 16.781 1 97.19 92 ASP A N 1
ATOM 682 C CA . ASP A 1 92 ? -7.129 25.438 17.047 1 97.19 92 ASP A CA 1
ATOM 683 C C . ASP A 1 92 ? -6.023 25.531 18.109 1 97.19 92 ASP A C 1
ATOM 685 O O . ASP A 1 92 ? -6.07 24.828 19.109 1 97.19 92 ASP A O 1
ATOM 689 N N . PHE A 1 93 ? -5.137 26.406 17.781 1 95.88 93 PHE A N 1
ATOM 690 C CA . PHE A 1 93 ? -4.004 26.578 18.688 1 95.88 93 PHE A CA 1
ATOM 691 C C . PHE A 1 93 ? -3.9 28.016 19.172 1 95.88 93 PHE A C 1
ATOM 693 O O . PHE A 1 93 ? -3.838 28.938 18.359 1 95.88 93 PHE A O 1
ATOM 700 N N . PRO A 1 94 ? -3.824 28.062 20.453 1 91.88 94 PRO A N 1
ATOM 701 C CA . PRO A 1 94 ? -3.678 29.422 20.984 1 91.88 94 PRO A CA 1
ATOM 702 C C . PRO A 1 94 ? -2.322 30.047 20.656 1 91.88 94 PRO A C 1
ATOM 704 O O . PRO A 1 94 ? -1.338 29.312 20.469 1 91.88 94 PRO A O 1
ATOM 707 N N . ALA A 1 95 ? -2.264 31.312 20.594 1 85.56 95 ALA A N 1
ATOM 708 C CA . ALA A 1 95 ? -1.04 32.062 20.297 1 85.56 95 ALA A CA 1
ATOM 709 C C . ALA A 1 95 ? 0.046 31.75 21.328 1 85.56 95 ALA A C 1
ATOM 711 O O . ALA A 1 95 ? 1.231 31.703 20.984 1 85.56 95 ALA A O 1
ATOM 712 N N . ALA A 1 96 ? -0.348 31.516 22.5 1 84.5 96 ALA A N 1
ATOM 713 C CA . ALA A 1 96 ? 0.59 31.328 23.609 1 84.5 96 ALA A CA 1
ATOM 714 C C . ALA A 1 96 ? 0.886 29.844 23.828 1 84.5 96 ALA A C 1
ATOM 716 O O . ALA A 1 96 ? 1.339 29.453 24.906 1 84.5 96 ALA A O 1
ATOM 717 N N . ARG A 1 97 ? 0.673 29.094 22.828 1 84.31 97 ARG A N 1
ATOM 718 C CA . ARG A 1 97 ? 0.871 27.672 23.062 1 84.31 97 ARG A CA 1
ATOM 719 C C . ARG A 1 97 ? 2.293 27.375 23.516 1 84.31 97 ARG A C 1
ATOM 721 O O . ARG A 1 97 ? 3.26 27.828 22.906 1 84.31 97 ARG A O 1
ATOM 728 N N . ARG A 1 98 ? 2.377 26.75 24.672 1 83.31 98 ARG A N 1
ATOM 729 C CA . ARG A 1 98 ? 3.676 26.438 25.266 1 83.31 98 ARG A CA 1
ATOM 730 C C . ARG A 1 98 ? 4.188 25.094 24.781 1 83.31 98 ARG A C 1
ATOM 732 O O . ARG A 1 98 ? 5.379 24.938 24.516 1 83.31 98 ARG A O 1
ATOM 739 N N . ASP A 1 99 ? 3.264 24.219 24.531 1 89.44 99 ASP A N 1
ATOM 740 C CA . ASP A 1 99 ? 3.684 22.875 24.156 1 89.44 99 ASP A CA 1
ATOM 741 C C . ASP A 1 99 ? 3.945 22.781 22.656 1 89.44 99 ASP A C 1
ATOM 743 O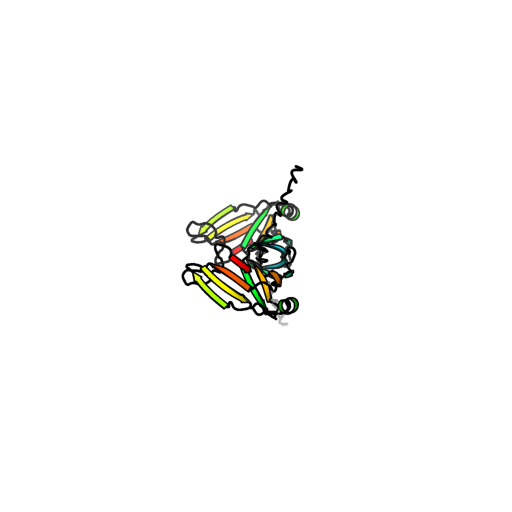 O . ASP A 1 99 ? 3.295 23.469 21.859 1 89.44 99 ASP A O 1
ATOM 747 N N . ASN A 1 100 ? 4.895 21.984 22.375 1 94.56 100 ASN A N 1
ATOM 748 C CA . ASN A 1 100 ? 5.141 21.672 20.969 1 94.56 100 ASN A CA 1
ATOM 749 C C . ASN A 1 100 ? 4.035 20.797 20.391 1 94.56 100 ASN A C 1
ATOM 751 O O . ASN A 1 100 ? 3.504 19.922 21.078 1 94.56 100 ASN A O 1
ATOM 755 N N . VAL A 1 101 ? 3.689 21.141 19.188 1 96.94 101 VAL A N 1
ATOM 756 C CA . VAL A 1 101 ? 2.797 20.297 18.406 1 96.94 101 VAL A CA 1
ATOM 757 C C . VAL A 1 101 ? 3.484 19.891 17.109 1 96.94 101 VAL A C 1
ATOM 759 O O . VAL A 1 101 ? 4.156 20.703 16.469 1 96.94 101 VAL A O 1
ATOM 762 N N . PHE A 1 102 ? 3.332 18.609 16.766 1 97.38 102 PHE A N 1
ATOM 763 C CA . PHE A 1 102 ? 3.861 18.203 15.469 1 97.38 102 PHE A CA 1
ATOM 764 C C . PHE A 1 102 ? 2.807 17.453 14.664 1 97.38 102 PHE A C 1
ATOM 766 O O . PHE A 1 102 ? 1.819 16.969 15.227 1 97.38 102 PHE A O 1
ATOM 773 N N . LEU A 1 103 ? 3.029 17.5 13.406 1 98.19 103 LEU A N 1
ATOM 774 C CA . LEU A 1 103 ? 2.143 16.906 12.406 1 98.19 103 LEU A CA 1
ATOM 775 C C . LEU A 1 103 ? 2.721 15.617 11.859 1 98.19 103 LEU A C 1
ATOM 777 O O . LEU A 1 103 ? 3.9 15.555 11.5 1 98.19 103 LEU A O 1
ATOM 781 N N . ILE A 1 104 ? 1.916 14.617 11.82 1 98.38 104 ILE A N 1
ATOM 782 C CA . ILE A 1 104 ? 2.23 13.367 11.141 1 98.38 104 ILE A CA 1
ATOM 783 C C . ILE A 1 104 ? 1.368 13.234 9.883 1 98.38 104 ILE A C 1
ATOM 785 O O . ILE A 1 104 ? 0.138 13.273 9.961 1 98.38 104 ILE A O 1
ATOM 789 N N . CYS A 1 105 ? 2.025 13.07 8.758 1 98.56 105 CYS A N 1
ATOM 790 C CA . CYS A 1 105 ? 1.33 12.789 7.512 1 98.56 105 CYS A CA 1
ATOM 791 C C . CYS A 1 105 ? 1.271 11.289 7.246 1 98.56 105 CYS A C 1
ATOM 793 O O . CYS A 1 105 ? 2.297 10.609 7.293 1 98.56 105 CYS A O 1
ATOM 795 N N . ARG A 1 106 ? 0.14 10.828 6.98 1 97.94 106 ARG A N 1
ATOM 796 C CA . ARG A 1 106 ? -0.096 9.414 6.746 1 97.94 106 ARG A CA 1
ATOM 797 C C . ARG A 1 106 ? -0.44 9.148 5.281 1 97.94 106 ARG A C 1
ATOM 799 O O . ARG A 1 106 ? -1.053 9.992 4.625 1 97.94 106 ARG A O 1
ATOM 806 N N . TYR A 1 107 ? -0.114 7.922 4.824 1 97.75 107 TYR A N 1
ATOM 807 C CA . TYR A 1 107 ? -0.263 7.594 3.41 1 97.75 107 TYR A CA 1
ATOM 808 C C . TYR A 1 107 ? -0.907 6.227 3.232 1 97.75 107 TYR A C 1
ATOM 810 O O . TYR A 1 107 ? -0.702 5.324 4.051 1 97.75 107 TYR A O 1
ATOM 818 N N . ALA A 1 108 ? -1.589 6.117 2.129 1 97 108 ALA A N 1
ATOM 819 C CA . ALA A 1 108 ? -2.359 4.906 1.87 1 97 108 ALA A CA 1
ATOM 820 C C . ALA A 1 108 ? -1.44 3.729 1.556 1 97 108 ALA A C 1
ATOM 822 O O . ALA A 1 108 ? -0.521 3.85 0.741 1 97 108 ALA A O 1
ATOM 823 N N . GLY A 1 109 ? -1.697 2.629 2.189 1 96.44 109 GLY A N 1
ATOM 824 C CA . GLY A 1 109 ? -1.021 1.396 1.815 1 96.44 109 GLY A CA 1
ATOM 825 C C . GLY A 1 109 ? 0.326 1.226 2.492 1 96.44 109 GLY A C 1
ATOM 826 O O . GLY A 1 109 ? 1.09 0.322 2.148 1 96.44 109 GLY A O 1
ATOM 827 N N . THR A 1 110 ? 0.674 2.074 3.408 1 98.44 110 THR A N 1
ATOM 828 C CA . THR A 1 110 ? 1.923 1.961 4.156 1 98.44 110 THR A CA 1
ATOM 829 C C . THR A 1 110 ? 1.777 2.566 5.547 1 98.44 110 THR A C 1
ATOM 831 O O . THR A 1 110 ? 0.958 3.463 5.758 1 98.44 110 THR A O 1
ATOM 834 N N . GLN A 1 111 ? 2.555 2.068 6.414 1 97.56 111 GLN A N 1
ATOM 835 C CA . GLN A 1 111 ? 2.6 2.611 7.766 1 97.56 111 GLN A CA 1
ATOM 836 C C . GLN A 1 111 ? 3.73 3.625 7.914 1 97.56 111 GLN A C 1
ATOM 838 O O . GLN A 1 111 ? 3.859 4.27 8.961 1 97.56 111 GLN A O 1
ATOM 843 N N . ALA A 1 112 ? 4.57 3.754 6.906 1 98.38 112 ALA A N 1
ATOM 844 C CA . ALA A 1 112 ? 5.59 4.801 6.922 1 98.38 112 ALA A CA 1
ATOM 845 C C . ALA A 1 112 ? 4.953 6.188 6.918 1 98.38 112 ALA A C 1
ATOM 847 O O . ALA A 1 112 ? 3.885 6.383 6.336 1 98.38 112 ALA A O 1
ATOM 848 N N . THR A 1 113 ? 5.648 7.117 7.602 1 98 113 THR A N 1
ATOM 849 C CA . THR A 1 113 ? 5.066 8.445 7.738 1 98 113 THR A CA 1
ATOM 850 C C . THR A 1 113 ? 6.145 9.523 7.598 1 98 113 THR A C 1
ATOM 852 O O . THR A 1 113 ? 7.336 9.211 7.586 1 98 113 THR A O 1
ATOM 855 N N . LEU A 1 114 ? 5.672 10.75 7.406 1 98.56 114 LEU A N 1
ATOM 856 C CA . LEU A 1 114 ? 6.473 11.961 7.551 1 98.56 114 LEU A CA 1
ATOM 857 C C . LEU A 1 114 ? 5.973 12.805 8.719 1 98.56 114 LEU A C 1
ATOM 859 O O . LEU A 1 114 ? 4.77 12.867 8.977 1 98.56 114 LEU A O 1
ATOM 863 N N . ALA A 1 115 ? 6.914 13.461 9.367 1 98.19 115 ALA A N 1
ATOM 864 C CA . ALA A 1 115 ? 6.492 14.359 10.438 1 98.19 115 ALA A CA 1
ATOM 865 C C . ALA A 1 115 ? 7.262 15.68 10.391 1 98.19 115 ALA A C 1
ATOM 867 O O . ALA A 1 115 ? 8.383 15.727 9.875 1 98.19 115 ALA A O 1
ATOM 868 N N . ILE A 1 116 ? 6.66 16.703 10.898 1 97.38 116 ILE A N 1
ATOM 869 C CA . ILE A 1 116 ? 7.281 18.016 11.031 1 97.38 116 ILE A CA 1
ATOM 870 C C . ILE A 1 116 ? 6.73 18.719 12.258 1 97.38 116 ILE A C 1
ATOM 872 O O . ILE A 1 116 ? 5.57 18.531 12.633 1 97.38 116 ILE A O 1
ATOM 876 N N . ASP A 1 117 ? 7.586 19.484 12.922 1 96.94 117 ASP A N 1
ATOM 877 C CA . ASP A 1 117 ? 7.09 20.359 13.977 1 96.94 117 ASP A CA 1
ATOM 878 C C . ASP A 1 117 ? 6.297 21.531 13.398 1 96.94 117 ASP A C 1
AT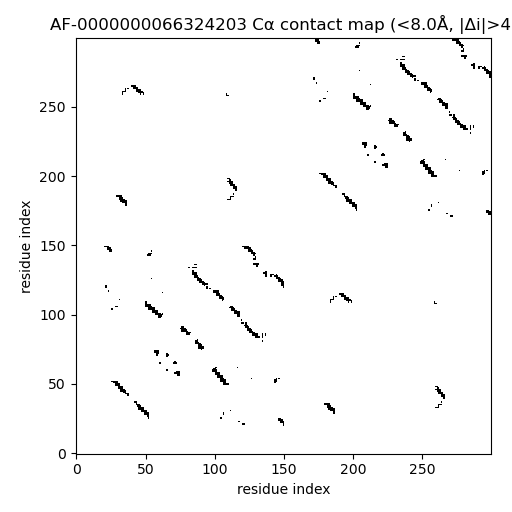OM 880 O O . ASP A 1 117 ? 6.746 22.188 12.461 1 96.94 117 ASP A O 1
ATOM 884 N N . LEU A 1 118 ? 5.156 21.766 14.047 1 96.06 118 LEU A N 1
ATOM 885 C CA . LEU A 1 118 ? 4.395 22.938 13.602 1 96.06 118 LEU A CA 1
ATOM 886 C C . LEU A 1 118 ? 5.027 24.219 14.117 1 96.06 118 LEU A C 1
ATOM 888 O O . LEU A 1 118 ? 5.312 24.344 15.312 1 96.06 118 LEU A O 1
ATOM 892 N N . PRO A 1 119 ? 5.188 25.109 13.148 1 94.06 119 PRO A N 1
ATOM 893 C CA . PRO A 1 119 ? 5.648 26.422 13.617 1 94.06 119 PRO A CA 1
ATOM 894 C C . PRO A 1 119 ? 4.727 27.031 14.672 1 94.06 119 PRO A C 1
ATOM 896 O O . PRO A 1 119 ? 3.512 26.797 14.641 1 94.06 119 PRO A O 1
ATOM 899 N N . ARG A 1 120 ? 5.293 27.844 15.539 1 93.06 120 ARG A N 1
ATOM 900 C CA . ARG A 1 120 ? 4.535 28.453 16.625 1 93.06 120 ARG A CA 1
ATOM 901 C C . ARG A 1 120 ? 3.498 29.438 16.094 1 93.06 120 ARG A C 1
ATOM 903 O O . ARG A 1 120 ? 2.574 29.828 16.812 1 93.06 120 ARG A O 1
ATOM 910 N N . THR A 1 121 ? 3.646 29.828 14.852 1 92.12 121 THR A N 1
ATOM 911 C CA . THR A 1 121 ? 2.756 30.812 14.266 1 92.12 121 THR A CA 1
ATOM 912 C C . THR A 1 121 ? 1.451 30.172 13.805 1 92.12 121 THR A C 1
ATOM 914 O O . THR A 1 121 ? 0.472 30.859 13.523 1 92.12 121 THR A O 1
ATOM 917 N N . VAL A 1 122 ? 1.466 28.859 13.703 1 95.19 122 VAL A N 1
ATOM 918 C CA . VAL A 1 122 ? 0.268 28.156 13.25 1 95.19 122 VAL A CA 1
ATOM 919 C C . VAL A 1 122 ? -0.839 28.297 14.289 1 95.19 122 VAL A C 1
ATOM 921 O O . VAL A 1 122 ? -0.613 28.078 15.484 1 95.19 122 VAL A O 1
ATOM 924 N N . ARG A 1 123 ? -2.053 28.594 13.82 1 95.5 123 ARG A N 1
ATOM 925 C CA . ARG A 1 123 ? -3.168 28.812 14.742 1 95.5 123 ARG A CA 1
ATOM 926 C C . ARG A 1 123 ? -4.293 27.812 14.477 1 95.5 123 ARG A C 1
ATOM 928 O O . ARG A 1 123 ? -5.133 27.578 15.352 1 95.5 123 ARG A O 1
ATOM 935 N N . ARG A 1 124 ? -4.242 27.312 13.266 1 97.12 124 ARG A N 1
ATOM 936 C CA . ARG A 1 124 ? -5.348 26.438 12.891 1 97.12 124 ARG A CA 1
ATOM 937 C C . ARG A 1 124 ? -4.898 25.391 11.875 1 97.12 124 ARG A C 1
ATOM 939 O O . ARG A 1 124 ? -4.137 25.703 10.953 1 97.12 124 ARG A O 1
ATOM 946 N N . CYS A 1 125 ? -5.402 24.234 12.086 1 98.25 125 CYS A N 1
ATOM 947 C CA . CYS A 1 125 ? -5.301 23.188 11.086 1 98.25 125 CYS A CA 1
ATOM 948 C C . CYS A 1 125 ? -6.676 22.625 10.742 1 98.25 125 CYS A C 1
ATOM 950 O O . CYS A 1 125 ? -7.559 22.547 11.602 1 98.25 125 CYS A O 1
ATOM 952 N N . GLN A 1 126 ? -6.789 22.25 9.484 1 98.44 126 GLN A N 1
ATOM 953 C CA . GLN A 1 126 ? -8.07 21.703 9.039 1 98.44 126 GLN A CA 1
ATOM 954 C C . GLN A 1 126 ? -7.859 20.578 8.031 1 98.44 126 GLN A C 1
ATOM 956 O O . GLN A 1 126 ? -6.984 20.656 7.168 1 98.44 126 GLN A O 1
ATOM 961 N N . ILE A 1 127 ? -8.742 19.578 8.133 1 98.38 127 ILE A N 1
ATOM 962 C CA . ILE A 1 127 ? -8.766 18.516 7.133 1 98.38 127 ILE A CA 1
ATOM 963 C C . ILE A 1 127 ? -10.195 18.297 6.648 1 98.38 127 ILE A C 1
ATOM 965 O O . ILE A 1 127 ? -11.141 18.375 7.438 1 98.38 127 ILE A O 1
ATOM 969 N N . THR A 1 128 ? -10.32 18.125 5.402 1 97.94 128 THR A N 1
ATOM 970 C CA . THR A 1 128 ? -11.594 17.766 4.785 1 97.94 128 THR A CA 1
ATOM 971 C C . THR A 1 128 ? -11.523 16.375 4.18 1 97.94 128 THR A C 1
ATOM 973 O O . THR A 1 128 ? -10.672 16.109 3.322 1 97.94 128 THR A O 1
ATOM 976 N N . GLU A 1 129 ? -12.453 15.5 4.613 1 97.38 129 GLU A N 1
ATOM 977 C CA . GLU A 1 129 ? -12.469 14.117 4.164 1 97.38 129 GLU A CA 1
ATOM 978 C C . GLU A 1 129 ? -13.844 13.727 3.625 1 97.38 129 GLU A C 1
ATOM 980 O O . GLU A 1 129 ? -14.859 14.281 4.047 1 97.38 129 GLU A O 1
ATOM 985 N N . GLU A 1 130 ? -13.789 12.781 2.746 1 97 130 GLU A N 1
ATOM 986 C CA . GLU A 1 130 ? -15.031 12.281 2.158 1 97 130 GLU A CA 1
ATOM 987 C C . GLU A 1 130 ? -15.75 11.328 3.113 1 97 130 GLU A C 1
ATOM 989 O O . GLU A 1 130 ? -15.109 10.5 3.766 1 97 130 GLU A O 1
ATOM 994 N N . THR A 1 131 ? -17.141 11.461 3.137 1 95.94 131 THR A N 1
ATOM 995 C CA . THR A 1 131 ? -17.953 10.594 3.992 1 95.94 131 THR A CA 1
ATOM 996 C C . THR A 1 131 ? -18.953 9.797 3.166 1 95.94 131 THR A C 1
ATOM 998 O O . THR A 1 131 ? -19.234 10.148 2.018 1 95.94 131 THR A O 1
ATOM 1001 N N . ASP A 1 132 ? -19.438 8.734 3.719 1 93 132 ASP A N 1
ATOM 1002 C CA . ASP A 1 132 ? -20.547 8.031 3.113 1 93 132 ASP A CA 1
ATOM 1003 C C . ASP A 1 132 ? -21.875 8.703 3.453 1 93 132 ASP A C 1
ATOM 1005 O O . ASP A 1 132 ? -21.891 9.805 4.02 1 93 132 ASP A O 1
ATOM 1009 N N . ALA A 1 133 ? -22.953 8.016 3.061 1 90.81 133 ALA A N 1
ATOM 1010 C CA . ALA A 1 133 ? -24.281 8.578 3.232 1 90.81 133 ALA A CA 1
ATOM 1011 C C . ALA A 1 133 ? -24.625 8.727 4.711 1 90.81 133 ALA A C 1
ATOM 1013 O O . ALA A 1 133 ? -25.469 9.562 5.078 1 90.81 133 ALA A O 1
ATOM 1014 N N . ARG A 1 134 ? -24 7.992 5.562 1 93.19 134 ARG A N 1
ATOM 1015 C CA . ARG A 1 134 ? -24.312 8 6.992 1 93.19 134 ARG A CA 1
ATOM 1016 C C . ARG A 1 134 ? -23.391 8.969 7.734 1 93.19 134 ARG A C 1
ATOM 1018 O O . ARG A 1 134 ? -23.5 9.125 8.953 1 93.19 134 ARG A O 1
ATOM 1025 N N . GLY A 1 135 ? -22.391 9.477 6.957 1 90.06 135 GLY A N 1
ATOM 1026 C CA . GLY A 1 135 ? -21.516 10.477 7.559 1 90.06 135 GLY A CA 1
ATOM 1027 C C . GLY A 1 135 ? -20.203 9.891 8.055 1 90.06 135 GLY A C 1
ATOM 1028 O O . GLY A 1 135 ? -19.453 10.562 8.773 1 90.06 135 GLY A O 1
ATOM 1029 N N . MET A 1 136 ? -19.969 8.703 7.777 1 92.94 136 MET A N 1
ATOM 1030 C CA . MET A 1 136 ? -18.719 8.078 8.195 1 92.94 136 MET A CA 1
ATOM 1031 C C . MET A 1 136 ? -17.625 8.312 7.16 1 92.94 136 MET A C 1
ATOM 1033 O O . MET A 1 136 ? -17.844 8.148 5.961 1 92.94 136 MET A O 1
ATOM 1037 N N . VAL A 1 137 ? -16.484 8.742 7.672 1 92.94 137 VAL A N 1
ATOM 1038 C CA . VAL A 1 137 ? -15.344 8.961 6.785 1 92.94 137 VAL A CA 1
ATOM 1039 C C . VAL A 1 137 ? -15 7.664 6.055 1 92.94 137 VAL A C 1
ATOM 1041 O O . VAL A 1 137 ? -14.945 6.594 6.664 1 92.94 137 VAL A O 1
ATOM 1044 N N . LEU A 1 138 ? -14.766 7.777 4.777 1 92.69 138 LEU A N 1
ATOM 1045 C CA . LEU A 1 138 ? -14.5 6.613 3.941 1 92.69 138 LEU A CA 1
ATOM 1046 C C . LEU A 1 138 ? -13.07 6.117 4.137 1 92.69 138 LEU A C 1
ATOM 1048 O O . LEU A 1 138 ? -12.141 6.918 4.238 1 92.69 138 LEU A O 1
ATOM 1052 N N . ASP A 1 139 ? -12.898 4.852 4.145 1 86.44 139 ASP A N 1
ATOM 1053 C CA . ASP A 1 139 ? -11.578 4.238 4.207 1 86.44 139 ASP A CA 1
ATOM 1054 C C . ASP A 1 139 ? -10.836 4.398 2.879 1 86.44 139 ASP A C 1
ATOM 1056 O O . ASP A 1 139 ? -9.609 4.531 2.855 1 86.44 139 ASP A O 1
ATOM 1060 N N . LYS A 1 140 ? -11.648 4.316 1.808 1 86.75 140 LYS A N 1
ATOM 1061 C CA . LYS A 1 140 ? -11.117 4.477 0.456 1 86.75 140 LYS A CA 1
ATOM 1062 C C . LYS A 1 140 ? -11.844 5.59 -0.292 1 86.75 140 LYS A C 1
ATOM 1064 O O . LYS A 1 140 ? -12.695 5.32 -1.138 1 86.75 140 LYS A O 1
ATOM 1069 N N . PRO A 1 141 ? -11.375 6.715 -0.092 1 93.25 141 PRO A N 1
ATOM 1070 C CA . PRO A 1 141 ? -12.062 7.848 -0.723 1 93.25 141 PRO A CA 1
ATOM 1071 C C . PRO A 1 141 ? -11.727 7.98 -2.207 1 93.25 141 PRO A C 1
ATOM 1073 O O . PRO A 1 141 ? -10.695 7.484 -2.662 1 93.25 141 PRO A O 1
ATOM 1076 N N . ALA A 1 142 ? -12.664 8.562 -2.918 1 90.06 142 ALA A N 1
ATOM 1077 C CA . ALA A 1 142 ? -12.422 8.836 -4.332 1 90.06 142 ALA A CA 1
ATOM 1078 C C . ALA A 1 142 ? -11.367 9.922 -4.516 1 90.06 142 ALA A C 1
ATOM 1080 O O . ALA A 1 142 ? -10.633 9.922 -5.504 1 90.06 142 ALA A O 1
ATOM 1081 N N . THR A 1 143 ? -11.375 10.797 -3.586 1 90.88 143 THR A N 1
ATOM 1082 C CA . THR A 1 143 ? -10.43 11.906 -3.652 1 90.88 143 THR A CA 1
ATOM 1083 C C . THR A 1 143 ? -9.594 11.984 -2.375 1 90.88 143 THR A C 1
ATOM 1085 O O . THR A 1 143 ? -10.094 11.68 -1.287 1 90.88 143 THR A O 1
ATOM 1088 N N . ALA A 1 144 ? -8.398 12.453 -2.588 1 94.75 144 ALA A N 1
ATOM 1089 C CA . ALA A 1 144 ? -7.531 12.617 -1.428 1 94.75 144 ALA A CA 1
ATOM 1090 C C . ALA A 1 144 ? -8.086 13.68 -0.477 1 94.75 144 ALA A C 1
ATOM 1092 O O . ALA A 1 144 ? -8.68 14.664 -0.916 1 94.75 144 ALA A O 1
ATOM 1093 N N . PRO A 1 145 ? -7.809 13.523 0.778 1 97.62 145 PRO A N 1
ATOM 1094 C CA . PRO A 1 145 ? -8.211 14.57 1.719 1 97.62 145 PRO A CA 1
ATOM 1095 C C . PRO A 1 145 ? -7.492 15.898 1.474 1 97.62 145 PRO A C 1
ATOM 1097 O O . PRO A 1 145 ? -6.367 15.906 0.973 1 97.62 145 PRO A O 1
ATOM 1100 N N . GLN A 1 146 ? -8.195 16.969 1.778 1 97.06 146 GLN A N 1
ATOM 1101 C CA . GLN A 1 146 ? -7.582 18.281 1.768 1 97.06 146 GLN A CA 1
ATOM 1102 C C . GLN A 1 146 ? -7.141 18.703 3.17 1 97.06 146 GLN A C 1
ATOM 1104 O O . GLN A 1 146 ? -7.926 18.625 4.117 1 97.06 146 GLN A O 1
ATOM 1109 N N . PHE A 1 147 ? -5.918 19.141 3.266 1 98.31 147 PHE A N 1
A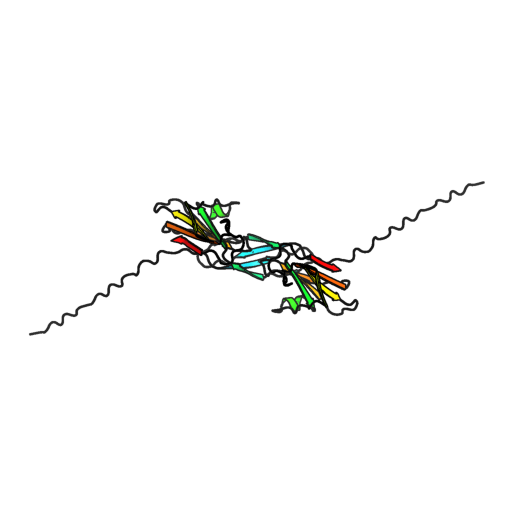TOM 1110 C CA . PHE A 1 147 ? -5.387 19.484 4.574 1 98.31 147 PHE A CA 1
ATOM 1111 C C . PHE A 1 147 ? -4.551 20.766 4.496 1 98.31 147 PHE A C 1
ATOM 1113 O O . PHE A 1 147 ? -3.787 20.953 3.547 1 98.31 147 PHE A O 1
ATOM 1120 N N . LEU A 1 148 ? -4.723 21.562 5.559 1 98.19 148 LEU A N 1
ATOM 1121 C CA . LEU A 1 148 ? -3.963 22.797 5.625 1 98.19 148 LEU A CA 1
ATOM 1122 C C . LEU A 1 148 ? -3.842 23.297 7.066 1 98.19 148 LEU A C 1
ATOM 1124 O O . LEU A 1 148 ? -4.816 23.25 7.824 1 98.19 148 LEU A O 1
ATOM 1128 N N . CYS A 1 149 ? -2.615 23.688 7.398 1 98.06 149 CYS A N 1
ATOM 1129 C CA . CYS A 1 149 ? -2.402 24.469 8.617 1 98.06 149 CYS A CA 1
ATOM 1130 C C . CYS A 1 149 ? -1.951 25.891 8.297 1 98.06 149 CYS A C 1
ATOM 1132 O O . CYS A 1 149 ? -1.158 26.094 7.375 1 98.06 149 CYS A O 1
ATOM 1134 N N . ARG A 1 150 ? -2.383 26.828 9.164 1 95.94 150 ARG A N 1
ATOM 1135 C CA . ARG A 1 150 ? -1.989 28.219 8.961 1 95.94 150 ARG A CA 1
ATOM 1136 C C . ARG A 1 150 ? -2.023 29 10.266 1 95.94 150 ARG A C 1
ATOM 1138 O O . ARG A 1 150 ? -2.689 28.594 11.219 1 95.94 150 ARG A O 1
ATOM 1145 N N . MET B 1 1 ? 9.023 -84.375 18.641 1 41.97 1 MET B N 1
ATOM 1146 C CA . MET B 1 1 ? 8.391 -83.625 17.594 1 41.97 1 MET B CA 1
ATOM 1147 C C . MET B 1 1 ? 8.477 -82.125 17.891 1 41.97 1 MET B C 1
ATOM 1149 O O . MET B 1 1 ? 7.91 -81.625 18.891 1 41.97 1 MET B O 1
ATOM 1153 N N . LEU B 1 2 ? 9.688 -81.438 17.531 1 52.94 2 LEU B N 1
ATOM 1154 C CA . LEU B 1 2 ? 10.055 -80.062 17.734 1 52.94 2 LEU B CA 1
ATOM 1155 C C . LEU B 1 2 ? 9.156 -79.125 16.906 1 52.94 2 LEU B C 1
ATOM 1157 O O . LEU B 1 2 ? 9.039 -79.312 15.688 1 52.94 2 LEU B O 1
ATOM 1161 N N . ARG B 1 3 ? 8.062 -78.562 17.594 1 58.03 3 ARG B N 1
ATOM 1162 C CA . ARG B 1 3 ? 7.168 -77.562 17 1 58.03 3 ARG B CA 1
ATOM 1163 C C . ARG B 1 3 ? 7.938 -76.375 16.516 1 58.03 3 ARG B C 1
ATOM 1165 O O . ARG B 1 3 ? 8.648 -75.688 17.297 1 58.03 3 ARG B O 1
ATOM 1172 N N . THR B 1 4 ? 8.383 -76.375 15.203 1 62.56 4 THR B N 1
ATOM 1173 C CA . THR B 1 4 ? 8.984 -75.188 14.562 1 62.56 4 THR B CA 1
ATOM 1174 C C . THR B 1 4 ? 8.016 -74 14.562 1 62.56 4 THR B C 1
ATOM 1176 O O . THR B 1 4 ? 6.898 -74.125 14.039 1 62.56 4 THR B O 1
ATOM 1179 N N . LEU B 1 5 ? 8.109 -73.125 15.531 1 61.25 5 LEU B N 1
ATOM 1180 C CA . LEU B 1 5 ? 7.355 -71.875 15.547 1 61.25 5 LEU B CA 1
ATOM 1181 C C . LEU B 1 5 ? 7.734 -71 14.359 1 61.25 5 LEU B C 1
ATOM 1183 O O . LEU B 1 5 ? 8.898 -70.625 14.219 1 61.25 5 LEU B O 1
ATOM 1187 N N . ILE B 1 6 ? 6.906 -71.125 13.273 1 60.94 6 ILE B N 1
ATOM 1188 C CA . ILE B 1 6 ? 7.082 -70.25 12.117 1 60.94 6 ILE B CA 1
ATOM 1189 C C . ILE B 1 6 ? 6.75 -68.812 12.492 1 60.94 6 ILE B C 1
ATOM 1191 O O . ILE B 1 6 ? 5.621 -68.5 12.883 1 60.94 6 ILE B O 1
ATOM 1195 N N . LEU B 1 7 ? 7.766 -68 12.852 1 59.94 7 LEU B N 1
ATOM 1196 C CA . LEU B 1 7 ? 7.613 -66.562 13.039 1 59.94 7 LEU B CA 1
ATOM 1197 C C . LEU B 1 7 ? 7.188 -65.938 11.742 1 59.94 7 LEU B C 1
ATOM 1199 O O . LEU B 1 7 ? 7.941 -65.875 10.766 1 59.94 7 LEU B O 1
ATOM 1203 N N . LEU B 1 8 ? 5.809 -65.75 11.586 1 59.56 8 LEU B N 1
ATOM 1204 C CA . LEU B 1 8 ? 5.273 -65 10.484 1 59.56 8 LEU B CA 1
ATOM 1205 C C . LEU B 1 8 ? 5.676 -63.5 10.609 1 59.56 8 LEU B C 1
ATOM 1207 O O . LEU B 1 8 ? 5.262 -62.844 11.555 1 59.56 8 LEU B O 1
ATOM 1211 N N . THR B 1 9 ? 6.781 -63.062 9.992 1 60.31 9 THR B N 1
ATOM 1212 C CA . THR B 1 9 ? 7.168 -61.656 9.898 1 60.31 9 THR B CA 1
ATOM 1213 C C . THR B 1 9 ? 6.195 -60.906 9.008 1 60.31 9 THR B C 1
ATOM 1215 O O . THR B 1 9 ? 6.043 -61.219 7.828 1 60.31 9 THR B O 1
ATOM 1218 N N . LEU B 1 10 ? 5.125 -60.281 9.609 1 57.47 10 LEU B N 1
ATOM 1219 C CA . LEU B 1 10 ? 4.273 -59.344 8.898 1 57.47 10 LEU B CA 1
ATOM 1220 C C . LEU B 1 10 ? 5.094 -58.188 8.352 1 57.47 10 LEU B C 1
ATOM 1222 O O . LEU B 1 10 ? 5.652 -57.375 9.117 1 57.47 10 LEU B O 1
ATOM 1226 N N . LEU B 1 11 ? 5.457 -58.219 7.047 1 56.38 11 LEU B N 1
ATOM 1227 C CA . LEU B 1 11 ? 6.074 -57.062 6.379 1 56.38 11 LEU B CA 1
ATOM 1228 C C . LEU B 1 11 ? 5.082 -55.938 6.227 1 56.38 11 LEU B C 1
ATOM 1230 O O . LEU B 1 11 ? 4.09 -56.062 5.5 1 56.38 11 LEU B O 1
ATOM 1234 N N . ILE B 1 12 ? 4.918 -55.031 7.199 1 56.5 12 ILE B N 1
ATOM 1235 C CA . ILE B 1 12 ? 4.145 -53.812 7.008 1 56.5 12 ILE B CA 1
ATOM 1236 C C . ILE B 1 12 ? 4.773 -52.969 5.891 1 56.5 12 ILE B C 1
ATOM 1238 O O . ILE B 1 12 ? 5.895 -52.469 6.031 1 56.5 12 ILE B O 1
ATOM 1242 N N . THR B 1 13 ? 4.348 -53.188 4.625 1 54.62 13 THR B N 1
ATOM 1243 C CA . THR B 1 13 ? 4.719 -52.25 3.561 1 54.62 13 THR B CA 1
ATOM 1244 C C . THR B 1 13 ? 4.184 -50.844 3.848 1 54.62 13 THR B C 1
ATOM 1246 O O . THR B 1 13 ? 2.977 -50.656 4.027 1 54.62 13 THR B O 1
ATOM 1249 N N . ALA B 1 14 ? 4.961 -49.969 4.438 1 54.69 14 ALA B N 1
ATOM 1250 C CA . ALA B 1 14 ? 4.605 -48.562 4.508 1 54.69 14 ALA B CA 1
ATOM 1251 C C . ALA B 1 14 ? 4.27 -48 3.127 1 54.69 14 ALA B C 1
ATOM 1253 O O . ALA B 1 14 ? 5.133 -47.938 2.252 1 54.69 14 ALA B O 1
ATOM 1254 N N . THR B 1 15 ? 3.031 -48.125 2.645 1 52.28 15 THR B N 1
ATOM 1255 C CA . THR B 1 15 ? 2.627 -47.406 1.448 1 52.28 15 THR B CA 1
ATOM 1256 C C . THR B 1 15 ? 3.072 -45.938 1.527 1 52.28 15 THR B C 1
ATOM 1258 O O . THR B 1 15 ? 2.844 -45.281 2.535 1 52.28 15 THR B O 1
ATOM 1261 N N . ALA B 1 16 ? 4.176 -45.625 0.938 1 50.06 16 ALA B N 1
ATOM 1262 C CA . ALA B 1 16 ? 4.477 -44.219 0.758 1 50.06 16 ALA B CA 1
ATOM 1263 C C . ALA B 1 16 ? 3.248 -43.438 0.275 1 50.06 16 ALA B C 1
ATOM 1265 O O . ALA B 1 16 ? 2.59 -43.875 -0.683 1 50.06 16 ALA B O 1
ATOM 1266 N N . GLY B 1 17 ? 2.434 -42.906 1.183 1 45.38 17 GLY B N 1
ATOM 1267 C CA . GLY B 1 17 ? 1.364 -42.062 0.711 1 45.38 17 GLY B CA 1
ATOM 1268 C C . GLY B 1 17 ? 1.71 -41.312 -0.571 1 45.38 17 GLY B C 1
ATOM 1269 O O . GLY B 1 17 ? 2.879 -41.25 -0.958 1 45.38 17 GLY B O 1
ATOM 1270 N N . PRO B 1 18 ? 0.738 -41.281 -1.551 1 45.94 18 PRO B N 1
ATOM 1271 C CA . PRO B 1 18 ? 1.013 -40.562 -2.787 1 45.94 18 PRO B CA 1
ATOM 1272 C C . PRO B 1 18 ? 1.992 -39.406 -2.584 1 45.94 18 PRO B C 1
ATOM 1274 O O . PRO B 1 18 ? 2.055 -38.844 -1.494 1 45.94 18 PRO B O 1
ATOM 1277 N N . ALA B 1 19 ? 3.117 -39.406 -3.154 1 45.66 19 ALA B N 1
ATOM 1278 C CA . ALA B 1 19 ? 4.008 -38.25 -3.207 1 45.66 19 ALA B CA 1
ATOM 1279 C C . ALA B 1 19 ? 3.213 -36.969 -3.266 1 45.66 19 ALA B C 1
ATOM 1281 O O . ALA B 1 19 ? 2.381 -36.781 -4.156 1 45.66 19 ALA B O 1
ATOM 1282 N N . LEU B 1 20 ? 2.674 -36.312 -2.23 1 45.06 20 LEU B N 1
ATOM 1283 C CA . LEU B 1 20 ? 2.037 -35 -2.236 1 45.06 20 LEU B CA 1
ATOM 1284 C C . LEU B 1 20 ? 2.57 -34.125 -3.379 1 45.06 20 LEU B C 1
ATOM 1286 O O . LEU B 1 20 ? 3.783 -33.969 -3.518 1 45.06 20 LEU B O 1
ATOM 1290 N N . ALA B 1 21 ? 2.148 -34.375 -4.648 1 52.97 21 ALA B N 1
ATOM 1291 C CA . ALA B 1 21 ? 2.463 -33.469 -5.758 1 52.97 21 ALA B CA 1
ATOM 1292 C C . ALA B 1 21 ? 2.814 -32.062 -5.25 1 52.97 21 ALA B C 1
ATOM 1294 O O . ALA B 1 21 ? 2.191 -31.578 -4.312 1 52.97 21 ALA B O 1
ATOM 1295 N N . ASN B 1 22 ? 4.102 -31.578 -5.383 1 71.69 22 ASN B N 1
ATOM 1296 C CA . ASN B 1 22 ? 4.707 -30.359 -4.875 1 71.69 22 ASN B CA 1
ATOM 1297 C C . ASN B 1 22 ? 3.908 -29.125 -5.297 1 71.69 22 ASN B C 1
ATOM 1299 O O . ASN B 1 22 ? 3.873 -28.781 -6.48 1 71.69 22 ASN B O 1
ATOM 1303 N N . GLU B 1 23 ? 2.836 -28.781 -4.629 1 92.62 23 GLU B N 1
ATOM 1304 C CA . GLU B 1 23 ? 1.99 -27.609 -4.812 1 92.62 23 GLU B CA 1
ATOM 1305 C C . GLU B 1 23 ? 2.775 -26.312 -4.578 1 92.62 23 GLU B C 1
ATOM 1307 O O . GLU B 1 23 ? 3.629 -26.266 -3.689 1 92.62 23 GLU B O 1
ATOM 1312 N N . VAL B 1 24 ? 2.627 -25.484 -5.574 1 96.62 24 VAL B N 1
ATOM 1313 C CA . VAL B 1 24 ? 3.221 -24.172 -5.406 1 96.62 24 VAL B CA 1
ATOM 1314 C C . VAL B 1 24 ? 2.123 -23.141 -5.168 1 96.62 24 VAL B C 1
ATOM 1316 O O . VAL B 1 24 ? 1.173 -23.031 -5.945 1 96.62 24 VAL B O 1
ATOM 1319 N N . ARG B 1 25 ? 2.219 -22.453 -4.066 1 97.19 25 ARG B N 1
ATOM 1320 C CA . ARG B 1 25 ? 1.329 -21.344 -3.703 1 97.19 25 ARG B CA 1
ATOM 1321 C C . ARG B 1 25 ? 2.123 -20.094 -3.357 1 97.19 25 ARG B C 1
ATOM 1323 O O . ARG B 1 25 ? 3.283 -20.188 -2.947 1 97.19 25 ARG B O 1
ATOM 1330 N N . CYS B 1 26 ? 1.428 -19.047 -3.549 1 98.06 26 CYS B N 1
ATOM 1331 C CA . CYS B 1 26 ? 2.041 -17.797 -3.092 1 98.06 26 CYS B CA 1
ATOM 1332 C C . CYS B 1 26 ? 1.774 -17.578 -1.609 1 98.06 26 CYS B C 1
ATOM 1334 O O . CYS B 1 26 ? 0.695 -17.906 -1.111 1 98.06 26 CYS B O 1
ATOM 1336 N N . PRO B 1 27 ? 2.834 -17 -0.917 1 97.81 27 PRO B N 1
ATOM 1337 C CA . PRO B 1 27 ? 2.516 -16.562 0.444 1 97.81 27 PRO B CA 1
ATOM 1338 C C . PRO B 1 27 ? 1.315 -15.625 0.496 1 97.81 27 PRO B C 1
ATOM 1340 O O . PRO B 1 27 ? 1.152 -14.773 -0.386 1 97.81 27 PRO B O 1
ATOM 1343 N N . ALA B 1 28 ? 0.533 -15.75 1.569 1 97.12 28 ALA B N 1
ATOM 1344 C CA . ALA B 1 28 ? -0.714 -15 1.685 1 97.12 28 ALA B CA 1
ATOM 1345 C C . ALA B 1 28 ? -0.442 -13.508 1.898 1 97.12 28 ALA B C 1
ATOM 1347 O O . ALA B 1 28 ? -1.306 -12.672 1.634 1 97.12 28 ALA B O 1
ATOM 1348 N N . SER B 1 29 ? 0.723 -13.258 2.477 1 97.88 29 SER B N 1
ATOM 1349 C CA . SER B 1 29 ? 1.104 -11.867 2.74 1 97.88 29 SER B CA 1
ATOM 1350 C C . SER B 1 29 ? 2.602 -11.664 2.551 1 97.88 29 SER B C 1
ATOM 1352 O O . SER B 1 29 ? 3.383 -12.617 2.645 1 97.88 29 SER B O 1
ATOM 1354 N N . LEU B 1 30 ? 2.971 -10.453 2.23 1 98.44 30 LEU B N 1
ATOM 1355 C CA . LEU B 1 30 ? 4.363 -10.039 2.094 1 98.44 30 LEU B CA 1
ATOM 1356 C C . LEU B 1 30 ? 4.723 -8.984 3.133 1 98.44 30 LEU B C 1
ATOM 1358 O O . LEU B 1 30 ? 4.078 -7.934 3.203 1 98.44 30 LEU B O 1
ATOM 1362 N N . THR B 1 31 ? 5.652 -9.289 3.91 1 98.56 31 THR B N 1
ATOM 1363 C CA . THR B 1 31 ? 6.211 -8.281 4.809 1 98.56 31 THR B CA 1
ATOM 1364 C C . THR B 1 31 ? 7.25 -7.43 4.086 1 98.56 31 THR B C 1
ATOM 1366 O O . THR B 1 31 ? 8.156 -7.961 3.447 1 98.56 31 THR B O 1
ATOM 1369 N N . VAL B 1 32 ? 7.062 -6.121 4.207 1 98.69 32 VAL B N 1
ATOM 1370 C CA . VAL B 1 32 ? 7.949 -5.199 3.51 1 98.69 32 VAL B CA 1
ATOM 1371 C C . VAL B 1 32 ? 8.508 -4.176 4.496 1 98.69 32 VAL B C 1
ATOM 1373 O O . VAL B 1 32 ? 7.758 -3.559 5.254 1 98.69 32 VAL B O 1
ATOM 1376 N N . GLN B 1 33 ? 9.852 -4.062 4.527 1 98.62 33 GLN B N 1
ATOM 1377 C CA . GLN B 1 33 ? 10.445 -2.891 5.168 1 98.62 33 GLN B CA 1
ATOM 1378 C C . GLN B 1 33 ? 10.289 -1.648 4.297 1 98.62 33 GLN B C 1
ATOM 1380 O O . GLN B 1 33 ? 10.859 -1.569 3.207 1 98.62 33 GLN B O 1
ATOM 1385 N N . ALA B 1 34 ? 9.508 -0.715 4.797 1 98.75 34 ALA B N 1
ATOM 1386 C CA . ALA B 1 34 ? 9.195 0.501 4.051 1 98.75 34 ALA B CA 1
ATOM 1387 C C . ALA B 1 34 ? 10.07 1.665 4.508 1 98.75 34 ALA B C 1
ATOM 1389 O O . ALA B 1 34 ? 9.938 2.15 5.633 1 98.75 34 ALA B O 1
ATOM 1390 N N . GLN B 1 35 ? 10.953 2.137 3.59 1 98.56 35 GLN B N 1
ATOM 1391 C CA . GLN B 1 35 ? 11.844 3.26 3.873 1 98.56 35 GLN B CA 1
ATOM 1392 C C . GLN B 1 35 ? 11.43 4.5 3.082 1 98.56 35 GLN B C 1
ATOM 1394 O O . GLN B 1 35 ? 11.695 4.594 1.883 1 98.56 35 GLN B O 1
ATOM 1399 N N . PRO B 1 36 ? 10.797 5.449 3.828 1 98.69 36 PRO B N 1
ATOM 1400 C CA . PRO B 1 36 ? 10.336 6.637 3.107 1 98.69 36 PRO B CA 1
ATOM 1401 C C . PRO B 1 36 ? 11.469 7.59 2.748 1 98.69 36 PRO B C 1
ATOM 1403 O O . PRO B 1 36 ? 12.43 7.73 3.512 1 98.69 36 PRO B O 1
ATOM 1406 N N . GLU B 1 37 ? 11.297 8.148 1.589 1 97.12 37 GLU B N 1
ATOM 1407 C CA . GLU B 1 37 ? 12.133 9.289 1.216 1 97.12 37 GLU B CA 1
ATOM 1408 C C . GLU B 1 37 ? 11.547 10.594 1.755 1 97.12 37 GLU B C 1
ATOM 1410 O O . GLU B 1 37 ? 10.344 10.836 1.649 1 97.12 37 GLU B O 1
ATOM 1415 N N . ALA B 1 38 ? 12.414 11.336 2.418 1 91.5 38 ALA B N 1
ATOM 1416 C CA . ALA B 1 38 ? 11.898 12.555 3.045 1 91.5 38 ALA B CA 1
ATOM 1417 C C . ALA B 1 38 ? 12.328 13.789 2.262 1 91.5 38 ALA B C 1
ATOM 1419 O O . ALA B 1 38 ? 13.516 14.016 2.037 1 91.5 38 ALA B O 1
ATOM 1420 N N . PRO B 1 39 ? 11.305 14.516 1.774 1 88.06 39 PRO B N 1
ATOM 1421 C CA . PRO B 1 39 ? 11.711 15.828 1.266 1 88.06 39 PRO B CA 1
ATOM 1422 C C . PRO B 1 39 ? 12.32 16.719 2.346 1 88.06 39 PRO B C 1
ATOM 1424 O O . PRO B 1 39 ? 12.227 16.406 3.535 1 88.06 39 PRO B O 1
ATOM 1427 N N . GLY B 1 40 ? 13.031 17.812 1.977 1 88.19 40 GLY B N 1
ATOM 1428 C CA . GLY B 1 40 ? 13.656 18.719 2.92 1 88.19 40 GLY B CA 1
ATOM 1429 C C . GLY B 1 40 ? 12.703 19.219 3.984 1 88.19 40 GLY B C 1
ATOM 1430 O O . GLY B 1 40 ? 11.547 19.516 3.695 1 88.19 40 GLY B O 1
ATOM 1431 N N . GLY B 1 41 ? 13.102 19.219 5.246 1 91.75 41 GLY B N 1
ATOM 1432 C CA . GLY B 1 41 ? 12.344 19.734 6.375 1 91.75 41 GLY B CA 1
ATOM 1433 C C . GLY B 1 41 ? 11.523 18.672 7.086 1 91.75 41 GLY B C 1
ATOM 1434 O O . GLY B 1 41 ? 11.086 18.875 8.219 1 91.75 41 GLY B O 1
ATOM 1435 N N . TRP B 1 42 ? 11.25 17.625 6.406 1 97.25 42 TRP B N 1
ATOM 1436 C CA . TRP B 1 42 ? 10.445 16.547 6.977 1 97.25 42 TRP B CA 1
ATOM 1437 C C . TRP B 1 42 ? 11.328 15.477 7.605 1 97.25 42 TRP B C 1
ATOM 1439 O O . TRP B 1 42 ? 12.445 15.234 7.141 1 97.25 42 TRP B O 1
ATOM 1449 N N . SER B 1 43 ? 10.812 14.867 8.633 1 97.38 43 SER B N 1
ATOM 1450 C CA . SER B 1 43 ? 11.438 13.688 9.219 1 97.38 43 SER B CA 1
ATOM 1451 C C . SER B 1 43 ? 10.727 12.414 8.781 1 97.38 43 SER B C 1
ATOM 1453 O O . SER B 1 43 ? 9.523 12.258 9.016 1 97.38 43 SER B O 1
ATOM 1455 N N . PRO B 1 44 ? 11.469 11.531 8.141 1 98.19 44 PRO B N 1
ATOM 1456 C CA . PRO B 1 44 ? 10.867 10.258 7.746 1 98.19 44 PRO B CA 1
ATOM 1457 C C . PRO B 1 44 ? 10.852 9.234 8.875 1 98.19 44 PRO B C 1
ATOM 1459 O O . PRO B 1 44 ? 11.805 9.164 9.656 1 98.19 44 PRO B O 1
ATOM 1462 N N . TYR B 1 45 ? 9.828 8.516 8.93 1 97.5 45 TYR B N 1
ATOM 1463 C CA . TYR B 1 45 ? 9.742 7.402 9.875 1 97.5 45 TYR B CA 1
ATOM 1464 C C . TYR B 1 45 ? 9.398 6.102 9.156 1 97.5 45 TYR B C 1
ATOM 1466 O O . TYR B 1 45 ? 8.289 5.938 8.648 1 97.5 45 TYR B O 1
ATOM 1474 N N . PRO B 1 46 ? 10.367 5.168 9.094 1 97.81 46 PRO B N 1
ATOM 1475 C CA . PRO B 1 46 ? 10.133 3.873 8.445 1 97.81 46 PRO B CA 1
ATOM 1476 C C . PRO B 1 46 ? 9.148 3 9.219 1 97.81 46 PRO B C 1
ATOM 1478 O O . PRO B 1 46 ? 8.836 3.287 10.375 1 97.81 46 PRO B O 1
ATOM 1481 N N . ALA B 1 47 ? 8.68 1.995 8.477 1 97.62 47 ALA B N 1
ATOM 1482 C CA . ALA B 1 47 ? 7.75 1.058 9.094 1 97.62 47 ALA B CA 1
ATOM 1483 C C . ALA B 1 47 ? 7.812 -0.309 8.414 1 97.62 47 ALA B C 1
ATOM 1485 O O . ALA B 1 47 ? 8.492 -0.473 7.398 1 97.62 47 ALA B O 1
ATOM 1486 N N . LYS B 1 48 ? 7.223 -1.277 9.117 1 98.06 48 LYS B N 1
ATOM 1487 C CA . LYS B 1 48 ? 6.992 -2.598 8.539 1 98.06 48 LYS B CA 1
ATOM 1488 C C . LYS B 1 48 ? 5.551 -2.742 8.062 1 98.06 48 LYS B C 1
ATOM 1490 O O . LYS B 1 48 ? 4.617 -2.67 8.859 1 98.06 48 LYS B O 1
ATOM 1495 N N . ASP B 1 49 ? 5.469 -2.91 6.754 1 98.62 49 ASP B N 1
ATOM 1496 C CA . ASP B 1 49 ? 4.145 -3.074 6.16 1 98.62 49 ASP B CA 1
ATOM 1497 C C . ASP B 1 49 ? 3.832 -4.547 5.91 1 98.62 49 ASP B C 1
ATOM 1499 O O . ASP B 1 49 ? 4.742 -5.359 5.738 1 98.62 49 ASP B O 1
ATOM 1503 N N . GLN B 1 50 ? 2.535 -4.816 5.938 1 98.44 50 GLN B N 1
ATOM 1504 C CA . GLN B 1 50 ? 1.995 -6.098 5.496 1 98.44 50 GLN B CA 1
ATOM 1505 C C . GLN B 1 50 ? 1.074 -5.926 4.293 1 98.44 50 GLN B C 1
ATOM 1507 O O . GLN B 1 50 ? 0.104 -5.164 4.352 1 98.44 50 GLN B O 1
ATOM 1512 N N . HIS B 1 51 ? 1.406 -6.652 3.221 1 98 51 HIS B N 1
ATOM 1513 C CA . HIS B 1 51 ? 0.633 -6.539 1.988 1 98 51 HIS B CA 1
ATOM 1514 C C . HIS B 1 51 ? 0.028 -7.879 1.591 1 98 51 HIS B C 1
ATOM 1516 O O . HIS B 1 51 ? 0.739 -8.883 1.499 1 98 51 HIS B O 1
ATOM 1522 N N . ALA B 1 52 ? -1.228 -7.887 1.294 1 97.88 52 ALA B N 1
ATOM 1523 C CA . ALA B 1 52 ? -1.945 -9.125 0.989 1 97.88 52 ALA B CA 1
ATOM 1524 C C . ALA B 1 52 ? -1.667 -9.578 -0.44 1 97.88 52 ALA B C 1
ATOM 1526 O O . ALA B 1 52 ? -1.462 -8.758 -1.334 1 97.88 52 ALA B O 1
ATOM 1527 N N . PHE B 1 53 ? -1.724 -10.867 -0.582 1 98.31 53 PHE B N 1
ATOM 1528 C CA . PHE B 1 53 ? -1.62 -11.445 -1.913 1 98.31 53 PHE B CA 1
ATOM 1529 C C . PHE B 1 53 ? -2.689 -10.883 -2.84 1 98.31 53 PHE B C 1
ATOM 1531 O O . PHE B 1 53 ? -3.852 -10.75 -2.449 1 98.31 53 PHE B O 1
ATOM 1538 N N . ALA B 1 54 ? -2.205 -10.586 -4.098 1 97.62 54 ALA B N 1
ATOM 1539 C CA . ALA B 1 54 ? -3.146 -9.906 -4.988 1 97.62 54 ALA B CA 1
ATOM 1540 C C . ALA B 1 54 ? -3.205 -10.594 -6.348 1 97.62 54 ALA B C 1
ATOM 1542 O O . ALA B 1 54 ? -4.141 -10.375 -7.121 1 97.62 54 ALA B O 1
ATOM 1543 N N . GLY B 1 55 ? -2.166 -11.375 -6.68 1 97.44 55 GLY B N 1
ATOM 1544 C CA . GLY B 1 55 ? -2.199 -12.047 -7.969 1 97.44 55 GLY B CA 1
ATOM 1545 C C . GLY B 1 55 ? -0.851 -12.602 -8.383 1 97.44 55 GLY B C 1
ATOM 1546 O O . GLY B 1 55 ? 0.103 -12.586 -7.605 1 97.44 55 GLY B O 1
ATOM 1547 N N . VAL B 1 56 ? -0.865 -13.109 -9.703 1 98.19 56 VAL B N 1
ATOM 1548 C CA . VAL B 1 56 ? 0.362 -13.758 -10.156 1 98.19 56 VAL B CA 1
ATOM 1549 C C . VAL B 1 56 ? 0.68 -13.32 -11.586 1 98.19 56 VAL B C 1
ATOM 1551 O O . VAL B 1 56 ? -0.198 -12.836 -12.305 1 98.19 56 VAL B O 1
ATOM 1554 N N . THR B 1 57 ? 1.901 -13.461 -11.883 1 97.62 57 THR B N 1
ATOM 1555 C CA . THR B 1 57 ? 2.396 -13.445 -13.258 1 97.62 57 THR B CA 1
ATOM 1556 C C . THR B 1 57 ? 3.283 -14.656 -13.523 1 97.62 57 THR B C 1
ATOM 1558 O O . THR B 1 57 ? 4.188 -14.961 -12.742 1 97.62 57 THR B O 1
ATOM 1561 N N . LEU B 1 58 ? 2.951 -15.328 -14.547 1 98.12 58 LEU B N 1
ATOM 1562 C CA . LEU B 1 58 ? 3.82 -16.406 -15.008 1 98.12 58 LEU B CA 1
ATOM 1563 C C . LEU B 1 58 ? 4.672 -15.961 -16.188 1 98.12 58 LEU B C 1
ATOM 1565 O O . LEU B 1 58 ? 4.164 -15.32 -17.109 1 98.12 58 LEU B O 1
ATOM 1569 N N . VAL B 1 59 ? 5.906 -16.297 -16.125 1 97.75 59 VAL B N 1
ATOM 1570 C CA . VAL B 1 59 ? 6.84 -15.828 -17.141 1 97.75 59 VAL B CA 1
ATOM 1571 C C . VAL B 1 59 ? 7.699 -16.984 -17.625 1 97.75 59 VAL B C 1
ATOM 1573 O O . VAL B 1 59 ? 8.141 -17.828 -16.828 1 97.75 59 VAL B O 1
ATOM 1576 N N . GLU B 1 60 ? 7.855 -16.984 -18.875 1 95.81 60 GLU B N 1
ATOM 1577 C CA . GLU B 1 60 ? 8.773 -17.953 -19.453 1 95.81 60 GLU B CA 1
ATOM 1578 C C . GLU B 1 60 ? 10.172 -17.375 -19.625 1 95.81 60 GLU B C 1
ATOM 1580 O O . GLU B 1 60 ? 10.312 -16.203 -20.016 1 95.81 60 GLU B O 1
ATOM 1585 N N . GLY B 1 61 ? 11.18 -18.172 -19.391 1 95.06 61 GLY B N 1
ATOM 1586 C CA . GLY B 1 61 ? 12.555 -17.75 -19.578 1 95.06 61 GLY B CA 1
ATOM 1587 C C . GLY B 1 61 ? 13.375 -17.781 -18.297 1 95.06 61 GLY B C 1
ATOM 1588 O O . GLY B 1 61 ? 12.883 -18.234 -17.25 1 95.06 61 GLY 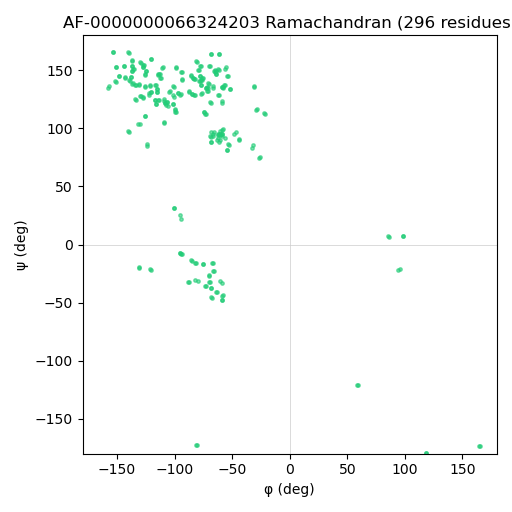B O 1
ATOM 1589 N N . ASP B 1 62 ? 14.609 -17.391 -18.422 1 95.5 62 ASP B N 1
ATOM 1590 C CA . ASP B 1 62 ? 15.508 -17.312 -17.266 1 95.5 62 ASP B CA 1
ATOM 1591 C C . ASP B 1 62 ? 15.086 -16.188 -16.328 1 95.5 62 ASP B C 1
ATOM 1593 O O . ASP B 1 62 ? 14.977 -15.031 -16.75 1 95.5 62 ASP B O 1
ATOM 1597 N N . ARG B 1 63 ? 14.828 -16.516 -15.133 1 96.56 63 ARG B N 1
ATOM 1598 C CA . ARG B 1 63 ? 14.273 -15.57 -14.172 1 96.56 63 ARG B CA 1
ATOM 1599 C C . ARG B 1 63 ? 15.195 -14.367 -13.992 1 96.56 63 ARG B C 1
ATOM 1601 O O . ARG B 1 63 ? 14.742 -13.227 -14.031 1 96.56 63 ARG B O 1
ATOM 1608 N N . ALA B 1 64 ? 16.5 -14.594 -13.789 1 94.88 64 ALA B N 1
ATOM 1609 C CA . ALA B 1 64 ? 17.438 -13.5 -13.57 1 94.88 64 ALA B CA 1
ATOM 1610 C C . ALA B 1 64 ? 17.422 -12.516 -14.734 1 94.88 64 ALA B C 1
ATOM 1612 O O . ALA B 1 64 ? 17.375 -11.297 -14.523 1 94.88 64 ALA B O 1
ATOM 1613 N N . ALA B 1 65 ? 17.406 -13.094 -15.891 1 94.38 65 ALA B N 1
ATOM 1614 C CA . ALA B 1 65 ? 17.391 -12.258 -17.094 1 94.38 65 ALA B CA 1
ATOM 1615 C C . ALA B 1 65 ? 16.078 -11.508 -17.234 1 94.38 65 ALA B C 1
ATOM 1617 O O . ALA B 1 65 ? 16.078 -10.305 -17.531 1 94.38 65 ALA B O 1
ATOM 1618 N N . GLN B 1 66 ? 15.008 -12.188 -17.031 1 95.19 66 GLN B N 1
ATOM 1619 C CA . GLN B 1 66 ? 13.688 -11.602 -17.219 1 95.19 66 GLN B CA 1
ATOM 1620 C C . GLN B 1 66 ? 13.391 -10.531 -16.172 1 95.19 66 GLN B C 1
ATOM 1622 O O . GLN B 1 66 ? 12.773 -9.508 -16.469 1 95.19 66 GLN B O 1
ATOM 1627 N N . MET B 1 67 ? 13.82 -10.719 -14.93 1 95 67 MET B N 1
ATOM 1628 C CA . MET B 1 67 ? 13.539 -9.789 -13.844 1 95 67 MET B CA 1
ATOM 1629 C C . MET B 1 67 ? 14.406 -8.539 -13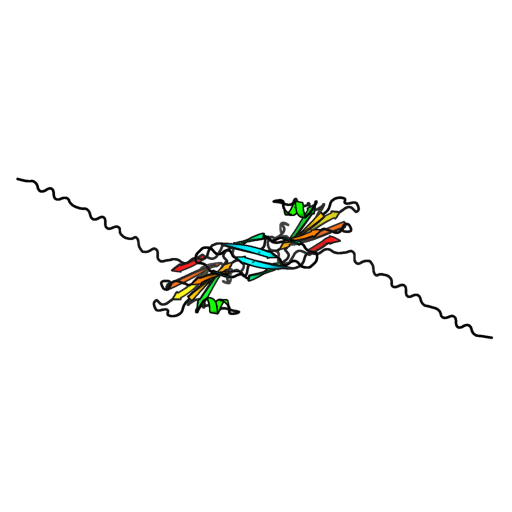.961 1 95 67 MET B C 1
ATOM 1631 O O . MET B 1 67 ? 14.117 -7.512 -13.344 1 95 67 MET B O 1
ATOM 1635 N N . ALA B 1 68 ? 15.461 -8.609 -14.75 1 92.75 68 ALA B N 1
ATOM 1636 C CA . ALA B 1 68 ? 16.312 -7.457 -15 1 92.75 68 ALA B CA 1
ATOM 1637 C C . ALA B 1 68 ? 15.766 -6.605 -16.141 1 92.75 68 ALA B C 1
ATOM 1639 O O . ALA B 1 68 ? 16.172 -5.453 -16.328 1 92.75 68 ALA B O 1
ATOM 1640 N N . ALA B 1 69 ? 14.828 -7.242 -16.828 1 88.31 69 ALA B N 1
ATOM 1641 C CA . ALA B 1 69 ? 14.195 -6.523 -17.922 1 88.31 69 ALA B CA 1
ATOM 1642 C C . ALA B 1 69 ? 13.094 -5.598 -17.406 1 88.31 69 ALA B C 1
ATOM 1644 O O . ALA B 1 69 ? 12.531 -5.828 -16.344 1 88.31 69 ALA B O 1
ATOM 1645 N N . PRO B 1 70 ? 12.734 -4.562 -18.188 1 83.25 70 PRO B N 1
ATOM 1646 C CA . PRO B 1 70 ? 11.727 -3.605 -17.734 1 83.25 70 PRO B CA 1
ATOM 1647 C C . PRO B 1 70 ? 10.352 -4.246 -17.531 1 83.25 70 PRO B C 1
ATOM 1649 O O . PRO B 1 70 ? 9.633 -3.898 -16.594 1 83.25 70 PRO B O 1
ATOM 1652 N N . ALA B 1 71 ? 10 -5.133 -18.484 1 80.56 71 ALA B N 1
ATOM 1653 C CA . ALA B 1 71 ? 8.695 -5.773 -18.375 1 80.56 71 ALA B CA 1
ATOM 1654 C C . ALA B 1 71 ? 8.766 -7.246 -18.766 1 80.56 71 ALA B C 1
ATOM 1656 O O . ALA B 1 71 ? 8.766 -7.586 -19.953 1 80.56 71 ALA B O 1
ATOM 1657 N N . PRO B 1 72 ? 8.867 -8.016 -17.703 1 85.06 72 PRO B N 1
ATOM 1658 C CA . PRO B 1 72 ? 8.852 -9.438 -18.062 1 85.06 72 PRO B CA 1
ATOM 1659 C C . PRO B 1 72 ? 7.582 -9.836 -18.812 1 85.06 72 PRO B C 1
ATOM 1661 O O . PRO B 1 72 ? 6.492 -9.344 -18.5 1 85.06 72 PRO B O 1
ATOM 1664 N N . ALA B 1 73 ? 7.734 -10.617 -19.891 1 87.69 73 ALA B N 1
ATOM 1665 C CA . ALA B 1 73 ? 6.609 -11.023 -20.719 1 87.69 73 ALA B CA 1
ATOM 1666 C C . ALA B 1 73 ? 5.758 -12.07 -20.031 1 87.69 73 ALA B C 1
ATOM 1668 O O . ALA B 1 73 ? 6.148 -13.242 -19.938 1 87.69 73 ALA B O 1
ATOM 1669 N N . ALA B 1 74 ? 4.637 -11.672 -19.719 1 95.19 74 ALA B N 1
ATOM 1670 C CA . ALA B 1 74 ? 3.713 -12.547 -19 1 95.19 74 ALA B CA 1
ATOM 1671 C C . ALA B 1 74 ? 3.088 -13.57 -19.938 1 95.19 74 ALA B C 1
ATOM 1673 O O . ALA B 1 74 ? 2.693 -13.234 -21.062 1 95.19 74 ALA B O 1
ATOM 1674 N N . LEU B 1 75 ? 3.006 -14.773 -19.5 1 97 75 LEU B N 1
ATOM 1675 C CA . LEU B 1 75 ? 2.273 -15.797 -20.234 1 97 75 LEU B CA 1
ATOM 1676 C C . LEU B 1 75 ? 0.768 -15.57 -20.125 1 97 75 LEU B C 1
ATOM 1678 O O . LEU B 1 75 ? 0.25 -15.305 -19.031 1 97 75 LEU B O 1
ATOM 1682 N N . GLU B 1 76 ? 0.17 -15.688 -21.281 1 97.25 76 GLU B N 1
ATOM 1683 C CA . GLU B 1 76 ? -1.289 -15.648 -21.266 1 97.25 76 GLU B CA 1
ATOM 1684 C C . GLU B 1 76 ? -1.87 -16.984 -20.812 1 97.25 76 GLU B C 1
ATOM 1686 O O . GLU B 1 76 ? -1.347 -18.047 -21.141 1 97.25 76 GLU B O 1
ATOM 1691 N N . PRO B 1 77 ? -2.975 -16.875 -20.094 1 97.88 77 PRO B N 1
ATOM 1692 C CA . PRO B 1 77 ? -3.625 -18.125 -19.734 1 97.88 77 PRO B CA 1
ATOM 1693 C C . PRO B 1 77 ? -4.086 -18.922 -20.953 1 97.88 77 PRO B C 1
ATOM 1695 O O . PRO B 1 77 ? -4.426 -18.328 -21.984 1 97.88 77 PRO B O 1
ATOM 1698 N N . ASP B 1 78 ? -4.113 -20.234 -20.812 1 98 78 ASP B N 1
ATOM 1699 C CA . ASP B 1 78 ? -4.605 -21.094 -21.875 1 98 78 ASP B CA 1
ATOM 1700 C C . ASP B 1 78 ? -6.129 -21.141 -21.891 1 98 78 ASP B C 1
ATOM 1702 O O . ASP B 1 78 ? -6.742 -21.344 -22.938 1 98 78 ASP B O 1
ATOM 1706 N N . ARG B 1 79 ? -6.68 -21.016 -20.734 1 96.94 79 ARG B N 1
ATOM 1707 C CA . ARG B 1 79 ? -8.133 -21.047 -20.578 1 96.94 79 ARG B CA 1
ATOM 1708 C C . ARG B 1 79 ? -8.602 -19.984 -19.594 1 96.94 79 ARG B C 1
ATOM 1710 O O . ARG B 1 79 ? -7.883 -19.656 -18.641 1 96.94 79 ARG B O 1
ATOM 1717 N N . SER B 1 80 ? -9.75 -19.406 -19.859 1 96 80 SER B N 1
ATOM 1718 C CA . SER B 1 80 ? -10.461 -18.516 -18.938 1 96 80 SER B CA 1
ATOM 1719 C C . SER B 1 80 ? -11.945 -18.875 -18.875 1 96 80 SER B C 1
ATOM 1721 O O . SER B 1 80 ? -12.602 -19.016 -19.906 1 96 80 SER B O 1
ATOM 1723 N N . LEU B 1 81 ? -12.32 -19.094 -17.641 1 94.44 81 LEU B N 1
ATOM 1724 C CA . LEU B 1 81 ? -13.719 -19.453 -17.438 1 94.44 81 LEU B CA 1
ATOM 1725 C C . LEU B 1 81 ? -14.375 -18.516 -16.422 1 94.44 81 LEU B C 1
ATOM 1727 O O . LEU B 1 81 ? -13.805 -18.25 -15.352 1 94.44 81 LEU B O 1
ATOM 1731 N N . ARG B 1 82 ? -15.594 -18.078 -16.719 1 94.38 82 ARG B N 1
ATOM 1732 C CA . ARG B 1 82 ? -16.375 -17.281 -15.773 1 94.38 82 ARG B CA 1
ATOM 1733 C C . ARG B 1 82 ? -17.422 -18.141 -15.07 1 94.38 82 ARG B C 1
ATOM 1735 O O . ARG B 1 82 ? -18.125 -18.922 -15.711 1 94.38 82 ARG B O 1
ATOM 1742 N N . ARG B 1 83 ? -17.391 -18.047 -13.922 1 92.12 83 ARG B N 1
ATOM 1743 C CA . ARG B 1 83 ? -18.359 -18.75 -13.086 1 92.12 83 ARG B CA 1
ATOM 1744 C C . ARG B 1 83 ? -18.969 -17.812 -12.055 1 92.12 83 ARG B C 1
ATOM 1746 O O . ARG B 1 83 ? -18.344 -17.516 -11.031 1 92.12 83 ARG B O 1
ATOM 1753 N N . GLY B 1 84 ? -20.234 -17.375 -12.312 1 92.12 84 GLY B N 1
ATOM 1754 C CA . GLY B 1 84 ? -20.844 -16.406 -11.422 1 92.12 84 GLY B CA 1
ATOM 1755 C C . GLY B 1 84 ? -20.047 -15.109 -11.328 1 92.12 84 GLY B C 1
ATOM 1756 O O . GLY B 1 84 ? -19.812 -14.438 -12.336 1 92.12 84 GLY B O 1
ATOM 1757 N N . ARG B 1 85 ? -19.625 -14.812 -10.039 1 94.75 85 ARG B N 1
ATOM 1758 C CA . ARG B 1 85 ? -18.875 -13.586 -9.805 1 94.75 85 ARG B CA 1
ATOM 1759 C C . ARG B 1 85 ? -17.375 -13.867 -9.688 1 94.75 85 ARG B C 1
ATOM 1761 O O . ARG B 1 85 ? -16.703 -13.297 -8.828 1 94.75 85 ARG B O 1
ATOM 1768 N N . SER B 1 86 ? -16.984 -14.922 -10.445 1 96.81 86 SER B N 1
ATOM 1769 C CA . SER B 1 86 ? -15.57 -15.266 -10.43 1 96.81 86 SER B CA 1
ATOM 1770 C C . SER B 1 86 ? -15.062 -15.594 -11.828 1 96.81 86 SER B C 1
ATOM 1772 O O . SER B 1 86 ? -15.844 -15.992 -12.695 1 96.81 86 SER B O 1
ATOM 1774 N N . GLU B 1 87 ? -13.836 -15.297 -11.992 1 97.12 87 GLU B N 1
ATOM 1775 C CA . GLU B 1 87 ? -13.109 -15.734 -13.18 1 97.12 87 GLU B CA 1
ATOM 1776 C C . GLU B 1 87 ? -11.984 -16.703 -12.82 1 97.12 87 GLU B C 1
ATOM 1778 O O . GLU B 1 87 ? -11.211 -16.438 -11.898 1 97.12 87 GLU B O 1
ATOM 1783 N N . ILE B 1 88 ? -11.938 -17.828 -13.539 1 97.75 88 ILE B N 1
ATOM 1784 C CA . ILE B 1 88 ? -10.867 -18.797 -13.375 1 97.75 88 ILE B CA 1
ATOM 1785 C C . ILE B 1 88 ? -9.953 -18.766 -14.594 1 97.75 88 ILE B C 1
ATOM 1787 O O . ILE B 1 88 ? -10.406 -18.938 -15.727 1 97.75 88 ILE B O 1
ATOM 1791 N N . ARG B 1 89 ? -8.688 -18.5 -14.398 1 98.12 89 ARG B N 1
ATOM 1792 C CA . ARG B 1 89 ? -7.684 -18.578 -15.453 1 98.12 89 ARG B CA 1
ATOM 1793 C C . ARG B 1 89 ? -6.711 -19.719 -15.211 1 98.12 89 ARG B C 1
ATOM 1795 O O . ARG B 1 89 ? -6.34 -20 -14.07 1 98.12 89 ARG B O 1
ATOM 1802 N N . GLN B 1 90 ? -6.336 -20.312 -16.328 1 98.38 90 GLN B N 1
ATOM 1803 C CA . GLN B 1 90 ? -5.527 -21.531 -16.219 1 98.38 90 GLN B CA 1
ATOM 1804 C C . GLN B 1 90 ? -4.375 -21.516 -17.219 1 98.38 90 GLN B C 1
ATOM 1806 O O . GLN B 1 90 ? -4.547 -21.109 -18.359 1 98.38 90 GLN B O 1
ATOM 1811 N N . TRP B 1 91 ? -3.252 -21.953 -16.766 1 98 91 TRP B N 1
ATOM 1812 C CA . TRP B 1 91 ? -2.074 -22.203 -17.594 1 98 91 TRP B CA 1
ATOM 1813 C C . TRP B 1 91 ? -1.718 -23.688 -17.594 1 98 91 TRP B C 1
ATOM 1815 O O . TRP B 1 91 ? -1.611 -24.297 -16.516 1 98 91 TRP B O 1
ATOM 1825 N N . ASP B 1 92 ? -1.457 -24.234 -18.75 1 97.19 92 ASP B N 1
ATOM 1826 C CA . ASP B 1 92 ? -1.088 -25.641 -18.875 1 97.19 92 ASP B CA 1
ATOM 1827 C C . ASP B 1 92 ? 0.331 -25.781 -19.422 1 97.19 92 ASP B C 1
ATOM 1829 O O . ASP B 1 92 ? 0.714 -25.094 -20.359 1 97.19 92 ASP B O 1
ATOM 1833 N N . PHE B 1 93 ? 0.994 -26.703 -18.781 1 95.88 93 PHE B N 1
ATOM 1834 C CA . PHE B 1 93 ? 2.375 -26.938 -19.188 1 95.88 93 PHE B CA 1
ATOM 1835 C C . PHE B 1 93 ? 2.588 -28.391 -19.609 1 95.88 93 PHE B C 1
ATOM 1837 O O . PHE B 1 93 ? 2.271 -29.312 -18.859 1 95.88 93 PHE B O 1
ATOM 1844 N N . PRO B 1 94 ? 3.176 -28.453 -20.75 1 91.88 94 PRO B N 1
ATOM 1845 C CA . PRO B 1 94 ? 3.449 -29.812 -21.203 1 91.88 94 PRO B CA 1
ATOM 1846 C C . PRO B 1 94 ? 4.535 -30.5 -20.375 1 91.88 94 PRO B C 1
ATOM 1848 O O . PRO B 1 94 ? 5.395 -29.828 -19.797 1 91.88 94 PRO B O 1
ATOM 1851 N N . ALA B 1 95 ? 4.512 -31.781 -20.312 1 85.44 95 ALA B N 1
ATOM 1852 C CA . ALA B 1 95 ? 5.477 -32.562 -19.562 1 85.44 95 ALA B CA 1
ATOM 1853 C C . ALA B 1 95 ? 6.898 -32.344 -20.062 1 85.44 95 ALA B C 1
ATOM 1855 O O . ALA B 1 95 ? 7.852 -32.344 -19.281 1 85.44 95 ALA B O 1
ATOM 1856 N N . ALA B 1 96 ? 7.035 -32.094 -21.312 1 84.38 96 ALA B N 1
ATOM 1857 C CA . ALA B 1 96 ? 8.344 -31.938 -21.938 1 84.38 96 ALA B CA 1
ATOM 1858 C C . ALA B 1 96 ? 8.75 -30.469 -22.031 1 84.38 96 ALA B C 1
ATOM 1860 O O . ALA B 1 96 ? 9.578 -30.094 -22.875 1 84.38 96 ALA B O 1
ATOM 1861 N N . ARG B 1 97 ? 8.195 -29.719 -21.156 1 84.25 97 ARG B N 1
ATOM 1862 C CA . ARG B 1 97 ? 8.508 -28.297 -21.281 1 84.25 97 ARG B CA 1
ATOM 1863 C C . ARG B 1 97 ? 10.016 -28.062 -21.172 1 84.25 97 ARG B C 1
ATOM 1865 O O . ARG B 1 97 ? 10.656 -28.516 -20.234 1 84.25 97 ARG B O 1
ATOM 1872 N N . ARG B 1 98 ? 10.562 -27.453 -22.234 1 83.38 98 ARG B N 1
ATOM 1873 C CA . ARG B 1 98 ? 12 -27.203 -22.281 1 83.38 98 ARG B CA 1
ATOM 1874 C C . ARG B 1 98 ? 12.344 -25.875 -21.625 1 83.38 98 ARG B C 1
ATOM 1876 O O . ARG B 1 98 ? 13.352 -25.75 -20.922 1 83.38 98 ARG B O 1
ATOM 1883 N N . ASP B 1 99 ? 11.43 -24.969 -21.75 1 89.56 99 ASP B N 1
ATOM 1884 C CA . ASP B 1 99 ? 11.727 -23.625 -21.234 1 89.56 99 ASP B CA 1
ATOM 1885 C C . ASP B 1 99 ? 11.398 -23.531 -19.734 1 89.56 99 ASP B C 1
ATOM 1887 O O . ASP B 1 99 ? 10.469 -24.188 -19.266 1 89.56 99 ASP B O 1
ATOM 1891 N N . ASN B 1 100 ? 12.195 -22.781 -19.109 1 94.62 100 ASN B N 1
ATOM 1892 C CA . ASN B 1 100 ? 11.898 -22.453 -17.719 1 94.62 100 ASN B CA 1
ATOM 1893 C C . ASN B 1 100 ? 10.688 -21.531 -17.594 1 94.62 100 ASN B C 1
ATOM 1895 O O . ASN B 1 100 ? 10.5 -20.641 -18.422 1 94.62 100 ASN B O 1
ATOM 1899 N N . VAL B 1 101 ? 9.891 -21.844 -16.625 1 96.94 101 VAL B N 1
ATOM 1900 C CA . VAL B 1 101 ? 8.805 -20.953 -16.234 1 96.94 101 VAL B CA 1
ATOM 1901 C C . VAL B 1 101 ? 8.953 -20.562 -14.773 1 96.94 101 VAL B C 1
ATOM 1903 O O . VAL B 1 101 ? 9.289 -21.406 -13.93 1 96.94 101 VAL B O 1
ATOM 1906 N N . PHE B 1 102 ? 8.734 -19.281 -14.5 1 97.44 102 PHE B N 1
ATOM 1907 C CA . PHE B 1 102 ? 8.742 -18.891 -13.102 1 97.44 102 PHE B CA 1
ATOM 1908 C C . PHE B 1 102 ? 7.5 -18.078 -12.766 1 97.44 102 PHE B C 1
ATOM 1910 O O . PHE B 1 102 ? 6.832 -17.547 -13.656 1 97.44 102 PHE B O 1
ATOM 1917 N N . LEU B 1 103 ? 7.215 -18.109 -11.523 1 98.19 103 LEU B N 1
ATOM 1918 C CA . LEU B 1 103 ? 6.035 -17.484 -10.938 1 98.19 103 LEU B CA 1
ATOM 1919 C C . LEU B 1 103 ? 6.41 -16.219 -10.195 1 98.19 103 LEU B C 1
ATOM 1921 O O . LEU B 1 103 ? 7.359 -16.203 -9.406 1 98.19 103 LEU B O 1
ATOM 1925 N N . ILE B 1 104 ? 5.707 -15.18 -10.461 1 98.38 104 ILE B N 1
ATOM 1926 C CA . ILE B 1 104 ? 5.785 -13.945 -9.695 1 98.38 104 ILE B CA 1
ATOM 1927 C C . ILE B 1 104 ? 4.512 -13.766 -8.875 1 98.38 104 ILE B C 1
ATOM 1929 O O . ILE B 1 104 ? 3.408 -13.75 -9.422 1 98.38 104 ILE B O 1
ATOM 1933 N N . CYS B 1 105 ? 4.691 -13.602 -7.582 1 98.56 105 CYS B N 1
ATOM 1934 C CA . CYS B 1 105 ? 3.578 -13.281 -6.695 1 98.56 105 CYS B CA 1
ATOM 1935 C C . CYS B 1 105 ? 3.484 -11.773 -6.461 1 98.56 105 CYS B C 1
ATOM 1937 O O . CYS B 1 105 ? 4.473 -11.133 -6.098 1 98.56 105 CYS B O 1
ATOM 1939 N N . ARG B 1 106 ? 2.357 -11.266 -6.656 1 97.94 106 ARG B N 1
ATOM 1940 C CA . ARG B 1 106 ? 2.109 -9.836 -6.516 1 97.94 106 ARG B CA 1
ATOM 1941 C C . ARG B 1 106 ? 1.242 -9.547 -5.297 1 97.94 106 ARG B C 1
ATOM 1943 O O . ARG B 1 106 ? 0.388 -10.359 -4.93 1 97.94 106 ARG B O 1
ATOM 1950 N N . TYR B 1 107 ? 1.417 -8.328 -4.746 1 97.75 107 TYR B N 1
ATOM 1951 C CA . TYR B 1 107 ? 0.75 -7.988 -3.494 1 97.75 107 TYR B CA 1
ATOM 1952 C C . TYR B 1 107 ? 0.145 -6.59 -3.564 1 97.75 107 TYR B C 1
ATOM 1954 O O . TYR B 1 107 ? 0.687 -5.707 -4.23 1 97.75 107 TYR B O 1
ATOM 1962 N N . ALA B 1 108 ? -0.903 -6.441 -2.816 1 97 108 ALA B N 1
ATOM 1963 C CA . ALA B 1 108 ? -1.659 -5.191 -2.859 1 97 108 ALA B CA 1
ATOM 1964 C C . ALA B 1 108 ? -0.88 -4.055 -2.201 1 97 108 ALA B C 1
ATOM 1966 O O . ALA B 1 108 ? -0.354 -4.211 -1.098 1 97 108 ALA B O 1
ATOM 1967 N N . GLY B 1 109 ? -0.819 -2.951 -2.873 1 96.5 109 GLY B N 1
ATOM 1968 C CA . GLY B 1 109 ? -0.282 -1.75 -2.256 1 96.5 109 GLY B CA 1
ATOM 1969 C C . GLY B 1 109 ? 1.228 -1.647 -2.361 1 96.5 109 GLY B C 1
ATOM 1970 O O . GLY B 1 109 ? 1.841 -0.774 -1.742 1 96.5 109 GLY B O 1
ATOM 1971 N N . THR B 1 110 ? 1.861 -2.52 -3.074 1 98.44 110 THR B N 1
ATOM 1972 C CA . THR B 1 110 ? 3.305 -2.467 -3.277 1 98.44 110 THR B CA 1
ATOM 1973 C C . THR B 1 110 ? 3.684 -3.08 -4.621 1 98.44 110 THR B C 1
ATOM 1975 O O . THR B 1 110 ? 2.971 -3.943 -5.141 1 98.44 110 THR B O 1
ATOM 1978 N N . GLN B 1 111 ? 4.758 -2.617 -5.117 1 97.56 111 GLN B N 1
ATOM 1979 C CA . GLN B 1 111 ? 5.301 -3.176 -6.352 1 97.56 111 GLN B CA 1
ATOM 1980 C C . GLN B 1 111 ? 6.352 -4.238 -6.059 1 97.56 111 GLN B C 1
ATOM 1982 O O . GLN B 1 111 ? 6.848 -4.902 -6.973 1 97.56 111 GLN B O 1
ATOM 1987 N N . ALA B 1 112 ? 6.727 -4.398 -4.805 1 98.44 112 ALA B N 1
ATOM 1988 C CA . ALA B 1 112 ? 7.625 -5.488 -4.438 1 98.44 112 ALA B CA 1
ATOM 1989 C C . ALA B 1 112 ? 6.973 -6.844 -4.688 1 98.44 112 ALA B C 1
ATOM 1991 O O . ALA B 1 112 ? 5.754 -6.988 -4.559 1 98.44 112 ALA B O 1
ATOM 1992 N N . THR B 1 113 ? 7.848 -7.809 -5.07 1 98 113 THR B N 1
ATOM 1993 C CA . THR B 1 113 ? 7.305 -9.117 -5.43 1 98 113 THR B CA 1
ATOM 1994 C C . THR B 1 113 ? 8.195 -10.234 -4.895 1 98 113 THR B C 1
ATOM 1996 O O . THR B 1 113 ? 9.305 -9.977 -4.418 1 98 113 THR B O 1
ATOM 1999 N N . LEU B 1 114 ? 7.625 -11.43 -4.906 1 98.56 114 LEU B N 1
ATOM 2000 C CA . LEU B 1 114 ? 8.367 -12.68 -4.742 1 98.56 114 LEU B CA 1
ATOM 2001 C C . LEU B 1 114 ? 8.32 -13.508 -6.016 1 98.56 114 LEU B C 1
ATOM 2003 O O . LEU B 1 114 ? 7.301 -13.523 -6.715 1 98.56 114 LEU B O 1
ATOM 2007 N N . ALA B 1 115 ? 9.406 -14.219 -6.262 1 98.19 115 ALA B N 1
ATOM 2008 C CA . ALA B 1 115 ? 9.398 -15.109 -7.422 1 98.19 115 ALA B CA 1
ATOM 2009 C C . ALA B 1 115 ? 10.031 -16.453 -7.09 1 98.19 115 ALA B C 1
ATOM 2011 O O . ALA B 1 115 ? 10.867 -16.547 -6.188 1 98.19 115 ALA B O 1
ATOM 2012 N N . ILE B 1 116 ? 9.641 -17.453 -7.797 1 97.44 116 ILE B N 1
ATOM 2013 C CA . ILE B 1 116 ? 10.203 -18.797 -7.691 1 97.44 116 ILE B CA 1
ATOM 2014 C C . ILE B 1 116 ? 10.141 -19.484 -9.047 1 97.44 116 ILE B C 1
ATOM 2016 O O . ILE B 1 116 ? 9.219 -19.25 -9.836 1 97.44 116 ILE B O 1
ATOM 2020 N N . ASP B 1 117 ? 11.141 -20.297 -9.336 1 97 117 ASP B N 1
ATOM 2021 C CA . ASP B 1 117 ? 11.055 -21.156 -10.516 1 97 117 ASP B CA 1
ATOM 2022 C C . ASP B 1 117 ? 10.055 -22.281 -10.297 1 97 117 ASP B C 1
ATOM 2024 O O . ASP B 1 117 ? 10.07 -22.953 -9.258 1 97 117 ASP B O 1
ATOM 2028 N N . LEU B 1 118 ? 9.234 -22.5 -11.328 1 96.12 118 LEU B N 1
ATOM 2029 C CA . LEU B 1 118 ? 8.312 -23.609 -11.219 1 96.12 118 LEU B CA 1
ATOM 2030 C C . LEU B 1 118 ? 9.031 -24.938 -11.461 1 96.12 118 LEU B C 1
ATOM 2032 O O . LEU B 1 118 ? 9.75 -25.094 -12.453 1 96.12 118 LEU B O 1
ATOM 2036 N N . PRO B 1 119 ? 8.781 -25.812 -10.516 1 94.12 119 PRO B N 1
ATOM 2037 C CA . PRO B 1 119 ? 9.328 -27.156 -10.781 1 94.12 119 PRO B CA 1
ATOM 2038 C C . PRO B 1 119 ? 8.859 -27.719 -12.117 1 94.12 119 PRO B C 1
ATOM 2040 O O . PRO B 1 119 ? 7.742 -27.438 -12.555 1 94.12 119 PRO B O 1
ATOM 2043 N N . ARG B 1 120 ? 9.672 -28.594 -12.711 1 93.12 120 ARG B N 1
ATOM 2044 C CA . ARG B 1 120 ? 9.367 -29.172 -14.008 1 93.12 120 ARG B CA 1
ATOM 2045 C C . ARG B 1 120 ? 8.164 -30.094 -13.93 1 93.12 120 ARG B C 1
ATOM 2047 O O . ARG B 1 120 ? 7.57 -30.453 -14.953 1 93.12 120 ARG B O 1
ATOM 2054 N N . THR B 1 121 ? 7.809 -30.469 -12.727 1 92.19 121 THR B N 1
ATOM 2055 C CA . THR B 1 121 ? 6.715 -31.422 -12.539 1 92.19 121 THR B CA 1
ATOM 2056 C C . THR B 1 121 ? 5.367 -30.703 -12.609 1 92.19 121 THR B C 1
ATOM 2058 O O . THR B 1 121 ? 4.324 -31.359 -12.734 1 92.19 121 THR B O 1
ATOM 2061 N N . VAL B 1 122 ? 5.391 -29.406 -12.492 1 95.25 122 VAL B N 1
ATOM 2062 C CA . VAL B 1 122 ? 4.141 -28.656 -12.531 1 95.25 122 VAL B CA 1
ATOM 2063 C C . VAL B 1 122 ? 3.518 -28.766 -13.922 1 95.25 122 VAL B C 1
ATOM 2065 O O . VAL B 1 122 ? 4.195 -28.547 -14.93 1 95.25 122 VAL B O 1
ATOM 2068 N N . ARG B 1 123 ? 2.211 -28.984 -13.961 1 95.5 123 ARG B N 1
ATOM 2069 C CA . ARG B 1 123 ? 1.525 -29.172 -15.234 1 95.5 123 ARG B CA 1
ATOM 2070 C C . ARG B 1 123 ? 0.434 -28.125 -15.422 1 95.5 123 ARG B C 1
ATOM 2072 O O . ARG B 1 123 ? 0.002 -27.859 -16.547 1 95.5 123 ARG B O 1
ATOM 2079 N N . ARG B 1 124 ? 0.042 -27.594 -14.273 1 97.12 124 ARG B N 1
ATOM 2080 C CA . ARG B 1 124 ? -1.082 -26.672 -14.352 1 97.12 124 ARG B CA 1
ATOM 2081 C C . ARG B 1 124 ? -1.018 -25.641 -13.234 1 97.12 124 ARG B C 1
ATOM 2083 O O . ARG B 1 124 ? -0.681 -25.969 -12.094 1 97.12 124 ARG B O 1
ATOM 2090 N N . CYS B 1 125 ? -1.361 -24.469 -13.609 1 98.25 125 CYS B N 1
ATOM 2091 C CA . CYS B 1 125 ? -1.605 -23.406 -12.641 1 98.25 125 CYS B CA 1
ATOM 2092 C C . CYS B 1 125 ? -2.984 -22.797 -12.852 1 98.25 125 CYS B C 1
ATOM 2094 O O . CYS B 1 125 ? -3.459 -22.688 -13.984 1 98.25 125 CYS B O 1
ATOM 2096 N N . GLN B 1 126 ? -3.568 -22.406 -11.727 1 98.44 126 GLN B N 1
ATOM 2097 C CA . GLN B 1 126 ? -4.895 -21.797 -11.805 1 98.44 126 GLN B CA 1
ATOM 2098 C C . GLN B 1 126 ? -5.043 -20.672 -10.781 1 98.44 126 GLN B C 1
ATOM 2100 O O . GLN B 1 126 ? -4.57 -20.781 -9.656 1 98.44 126 GLN B O 1
ATOM 2105 N N . ILE B 1 127 ? -5.766 -19.641 -11.219 1 98.38 127 ILE B N 1
ATOM 2106 C CA . ILE B 1 127 ? -6.125 -18.562 -10.297 1 98.38 127 ILE B CA 1
ATOM 2107 C C . ILE B 1 127 ? -7.621 -18.266 -10.398 1 98.38 127 ILE B C 1
ATOM 2109 O O . ILE B 1 127 ? -8.195 -18.312 -11.492 1 98.38 127 ILE B O 1
ATOM 2113 N N . THR B 1 128 ? -8.203 -18.078 -9.297 1 97.94 128 THR B N 1
ATOM 2114 C CA . THR B 1 128 ? -9.594 -17.656 -9.219 1 97.94 128 THR B CA 1
ATOM 2115 C C . THR B 1 128 ? -9.703 -16.25 -8.625 1 97.94 128 THR B C 1
ATOM 2117 O O . THR B 1 128 ? -9.242 -16.016 -7.504 1 97.94 128 THR B O 1
ATOM 2120 N N . GLU B 1 129 ? -10.352 -15.352 -9.367 1 97.38 129 GLU B N 1
ATOM 2121 C CA . GLU B 1 129 ? -10.477 -13.961 -8.953 1 97.38 129 GLU B CA 1
ATOM 2122 C C . GLU B 1 129 ? -11.938 -13.508 -8.977 1 97.38 129 GLU B C 1
ATOM 2124 O O . GLU B 1 129 ? -12.734 -14.023 -9.758 1 97.38 129 GLU B O 1
ATOM 2129 N N . GLU B 1 130 ? -12.18 -12.555 -8.148 1 97.06 130 GLU B N 1
ATOM 2130 C CA . GLU B 1 130 ? -13.531 -12 -8.078 1 97.06 130 GLU B CA 1
ATOM 2131 C C . GLU B 1 130 ? -13.781 -11.023 -9.227 1 97.06 130 GLU B C 1
ATOM 2133 O O . GLU B 1 130 ? -12.906 -10.227 -9.578 1 97.06 130 GLU B O 1
ATOM 2138 N N . THR B 1 131 ? -15.055 -11.094 -9.797 1 96.06 131 THR B N 1
ATOM 2139 C CA . THR B 1 131 ? -15.43 -10.203 -10.891 1 96.06 131 THR B CA 1
ATOM 2140 C C . THR B 1 131 ? -16.641 -9.359 -10.508 1 96.06 131 THR B C 1
ATOM 2142 O O . THR B 1 131 ? -17.359 -9.68 -9.555 1 96.06 131 THR B O 1
ATOM 2145 N N . ASP B 1 132 ? -16.812 -8.289 -11.195 1 93.19 132 ASP B N 1
ATOM 2146 C CA . ASP B 1 132 ? -18.047 -7.523 -11.07 1 93.19 132 ASP B CA 1
ATOM 2147 C C . ASP B 1 132 ? -19.172 -8.148 -11.898 1 93.19 132 ASP B C 1
ATOM 2149 O O . ASP B 1 132 ? -19.016 -9.242 -12.43 1 93.19 132 ASP B O 1
ATOM 2153 N N . ALA B 1 133 ? -20.266 -7.395 -11.945 1 91 133 ALA B N 1
ATOM 2154 C CA . ALA B 1 133 ? -21.453 -7.902 -12.617 1 91 133 ALA B CA 1
ATOM 2155 C C . ALA B 1 133 ? -21.219 -8.055 -14.117 1 91 133 ALA B C 1
ATOM 2157 O O . ALA B 1 133 ? -21.875 -8.852 -14.781 1 91 133 ALA B O 1
ATOM 2158 N N . ARG B 1 134 ? -20.266 -7.348 -14.672 1 93.06 134 ARG B N 1
ATOM 2159 C CA . ARG B 1 134 ? -19.984 -7.363 -16.109 1 93.06 134 ARG B CA 1
ATOM 2160 C C . ARG B 1 134 ? -18.906 -8.383 -16.438 1 93.06 134 ARG B C 1
ATOM 2162 O O . ARG B 1 134 ? -18.531 -8.547 -17.609 1 93.06 134 ARG B O 1
ATOM 2169 N N . GLY B 1 135 ? -18.312 -8.938 -15.344 1 90.31 135 GLY B N 1
ATOM 2170 C CA . GLY B 1 135 ? -17.328 -9.977 -15.562 1 90.31 135 GLY B CA 1
ATOM 2171 C C . GLY B 1 135 ? -15.898 -9.461 -15.5 1 90.31 135 GLY B C 1
ATOM 2172 O O . GLY B 1 135 ? -14.961 -10.172 -15.891 1 90.31 135 GLY B O 1
ATOM 2173 N N . MET B 1 136 ? -15.727 -8.281 -15.141 1 93.12 136 MET B N 1
ATOM 2174 C CA . MET B 1 136 ? -14.383 -7.715 -15.039 1 93.12 136 MET B CA 1
ATOM 2175 C C . MET B 1 136 ? -13.781 -7.988 -13.656 1 93.12 136 MET B C 1
ATOM 2177 O O . MET B 1 136 ? -14.453 -7.809 -12.641 1 93.12 136 MET B O 1
ATOM 2181 N N . VAL B 1 137 ? -12.562 -8.461 -13.703 1 93.25 137 VAL B N 1
ATOM 2182 C CA . VAL B 1 137 ? -11.867 -8.719 -12.453 1 93.25 137 VAL B CA 1
ATOM 2183 C C . VAL B 1 137 ? -11.781 -7.438 -11.633 1 93.25 137 VAL B C 1
ATOM 2185 O O . VAL B 1 137 ? -11.438 -6.375 -12.156 1 93.25 137 VAL B O 1
ATOM 2188 N N . LEU B 1 138 ? -12.078 -7.539 -10.359 1 92.88 138 LEU B N 1
ATOM 2189 C CA . LEU B 1 138 ? -12.102 -6.379 -9.477 1 92.88 138 LEU B CA 1
ATOM 2190 C C . LEU B 1 138 ? -10.695 -5.945 -9.102 1 92.88 138 LEU B C 1
ATOM 2192 O O . LEU B 1 138 ? -9.828 -6.785 -8.844 1 92.88 138 LEU B O 1
ATOM 2196 N N . ASP B 1 139 ? -10.477 -4.699 -9.023 1 86.81 139 ASP B N 1
ATOM 2197 C CA . ASP B 1 139 ? -9.211 -4.145 -8.57 1 86.81 139 ASP B CA 1
ATOM 2198 C C . ASP B 1 139 ? -9.047 -4.312 -7.059 1 86.81 139 ASP B C 1
ATOM 2200 O O . ASP B 1 139 ? -7.938 -4.492 -6.562 1 86.81 139 ASP B O 1
ATOM 2204 N N . LYS B 1 140 ? -10.195 -4.184 -6.387 1 87.12 140 LYS B N 1
ATOM 2205 C CA . LYS B 1 140 ? -10.234 -4.344 -4.938 1 87.12 140 LYS B CA 1
ATOM 2206 C C . LYS B 1 140 ? -11.234 -5.422 -4.531 1 87.12 140 LYS B C 1
ATOM 2208 O O . LYS B 1 140 ? -12.336 -5.109 -4.07 1 87.12 140 LYS B O 1
ATOM 2213 N N . PRO B 1 141 ? -10.789 -6.566 -4.551 1 93.44 141 PRO B N 1
ATOM 2214 C CA . PRO B 1 141 ? -11.703 -7.664 -4.234 1 93.44 141 PRO B CA 1
ATOM 2215 C C . PRO B 1 141 ? -11.969 -7.797 -2.736 1 93.44 141 PRO B C 1
ATOM 2217 O O . PRO B 1 141 ? -11.172 -7.332 -1.92 1 93.44 141 PRO B O 1
ATOM 2220 N N . ALA B 1 142 ? -13.125 -8.344 -2.436 1 90.06 142 ALA B N 1
ATOM 2221 C CA . ALA B 1 142 ? -13.461 -8.602 -1.037 1 90.06 142 ALA B CA 1
ATOM 2222 C C . ALA B 1 142 ? -12.602 -9.734 -0.472 1 90.06 142 ALA B C 1
ATOM 2224 O O . ALA B 1 142 ? -12.297 -9.75 0.723 1 90.06 142 ALA B O 1
ATOM 2225 N N . THR B 1 143 ? -12.297 -10.625 -1.346 1 90.81 143 THR B N 1
ATOM 2226 C CA . THR B 1 143 ? -11.5 -11.773 -0.928 1 90.81 143 THR B CA 1
ATOM 2227 C C . THR B 1 143 ? -10.242 -11.898 -1.787 1 90.81 143 THR B C 1
ATOM 2229 O O . THR B 1 143 ? -10.266 -11.578 -2.977 1 90.81 143 THR B O 1
ATOM 2232 N N . ALA B 1 144 ? -9.242 -12.43 -1.134 1 94.75 144 ALA B N 1
ATOM 2233 C CA . ALA B 1 144 ? -8.008 -12.648 -1.871 1 94.75 144 ALA B CA 1
ATOM 2234 C C . ALA B 1 144 ? -8.195 -13.695 -2.969 1 94.75 144 ALA B C 1
ATOM 2236 O O . ALA B 1 144 ? -8.969 -14.641 -2.803 1 94.75 144 ALA B O 1
ATOM 2237 N N . PRO B 1 145 ? -7.465 -13.555 -4.023 1 97.62 145 PRO B N 1
ATOM 2238 C CA . PRO B 1 145 ? -7.527 -14.594 -5.059 1 97.62 145 PRO B CA 1
ATOM 2239 C C . PRO B 1 145 ? -7.02 -15.945 -4.566 1 97.62 145 PRO B C 1
ATOM 2241 O O . PRO B 1 145 ? -6.168 -16 -3.674 1 97.62 145 PRO B O 1
ATOM 2244 N N . GLN B 1 146 ? -7.594 -16.984 -5.133 1 97.06 146 GLN B N 1
ATOM 2245 C CA . GLN B 1 146 ? -7.09 -18.344 -4.902 1 97.06 146 GLN B CA 1
ATOM 2246 C C . GLN B 1 146 ? -6.16 -18.781 -6.031 1 97.06 146 GLN B C 1
ATOM 2248 O O . GLN B 1 146 ? -6.512 -18.688 -7.207 1 97.06 146 GLN B O 1
ATOM 2253 N N . PHE B 1 147 ? -5.02 -19.281 -5.648 1 98.31 147 PHE B N 1
ATOM 2254 C CA . PHE B 1 147 ? -4.035 -19.672 -6.652 1 98.31 147 PHE B CA 1
ATOM 2255 C C . PHE B 1 147 ? -3.355 -20.969 -6.27 1 98.31 147 PHE B C 1
ATOM 2257 O O . PHE B 1 147 ? -3.027 -21.188 -5.102 1 98.31 147 PHE B O 1
ATOM 2264 N N . LEU B 1 148 ? -3.137 -21.766 -7.324 1 98.19 148 LEU B N 1
ATOM 2265 C CA . LEU B 1 148 ? -2.463 -23.031 -7.105 1 98.19 148 LEU B CA 1
ATOM 2266 C C . LEU B 1 148 ? -1.814 -23.531 -8.391 1 98.19 148 LEU B C 1
ATOM 2268 O O . LEU B 1 148 ? -2.416 -23.469 -9.461 1 98.19 148 LEU B O 1
ATOM 2272 N N . CYS B 1 149 ? -0.569 -24.016 -8.219 1 98.06 149 CYS B N 1
ATOM 2273 C CA . CYS B 1 149 ? 0.063 -24.797 -9.266 1 98.06 149 CYS B CA 1
ATOM 2274 C C . CYS B 1 149 ? 0.293 -26.234 -8.805 1 98.06 149 CYS B C 1
ATOM 2276 O O . CYS B 1 149 ? 0.662 -26.469 -7.648 1 98.06 149 CYS B O 1
ATOM 2278 N N . ARG B 1 150 ? 0.193 -27.172 -9.773 1 95.94 150 ARG B N 1
ATOM 2279 C CA . ARG B 1 150 ? 0.418 -28.562 -9.445 1 95.94 150 ARG B CA 1
ATOM 2280 C C . ARG B 1 150 ? 0.854 -29.359 -10.672 1 95.94 150 ARG B C 1
ATOM 2282 O O . ARG B 1 150 ? 0.624 -28.938 -11.805 1 95.94 150 ARG B O 1
#

Organism: Azospirillum brasilense (NCBI:txid192)

Secondary structure (DSSP, 8-state):
-----------------------B---SEEEEEEEE---TTPEEE-EEEEEEEEEEEEEES-HHHHHHSSS--BPPPSEEEEETTEEEEEEE--TT--S-EEEEEEETT---EEEEEPPTT--EEEEEEEB-TTSPBPSS-SSPPEEEE-/-----------------------B---SEEEEEEEE---TTPEEE-EEEEEEEEEEEEEES-HHHHHHSSS--BPPPSEEEEETTEEEEEEE--TT--S-EEEEEEETT---EEEEEPPTT--EEEEEEEB-TTSPBPSS-SSPPEEEE-

pLDDT: mean 89.31, std 14.94, range [41.75, 98.75]

Radius of gyration: 30.99 Å; Cα contacts (8 Å, |Δi|>4): 611; chains: 2; bounding box: 42×167×48 Å

Sequence (300 aa):
MLRTLILLTLLITATAGPALANEVRCPASLTVQAQPEAPGGWSPYPAKDQHAFAGVTLVEGDRAAQMAAPAPAALEPDRSLRRGRSEIRQWDFPAARRDNVFLICRYAGTQATLAIDLPRTVRRCQITEETDARGMVLDKPATAPQFLCRMLRTLILLTLLITATAGPALANEVRCPASLTVQAQPEAPGGWSPYPAKDQHAFAGVTLVEGDRAAQMAAPAPAALEPDRSLRRGRSEIRQWDFPAARRDNVFLICRYAGTQATLAIDLPRTVRRCQITEETDARGMVLDKPATAPQFLCR